Protein AF-A0A2N2ET86-F1 (afdb_monomer)

Radius of gyration: 25.97 Å; Cα contacts (8 Å, |Δi|>4): 183; chains: 1; bounding box: 63×44×64 Å

pLDDT: mean 81.74, std 16.38, range [36.22, 96.56]

Secondary structure (DSSP, 8-state):
--HHHHHHHHHHTT-----------HHHHHHHHHHH--HHHHHTHHHHHHHHHHTT---HHHHHHH--SHHHHHHHHHHHHHHHHHHHHTTPPP--GGGGGTS-SHHHHHHHHHHHHHHHHTPPEEETTTEEE-HHHHHHHHHHHHHHHHHHHHHHHHHHHHHHHHHHHHHH--HHHHHHHHHHHTTPPPPHHHHHHIIIIIHHHHHHHT-HHHHHHHHHHTT-

Mean predicted aligned error: 15.83 Å

Foldseek 3Di:
DDPVVVQVVVVVVVPPDPDPPPPPQLLVVLLVLLVVLDQLSLLLSLVSQQVCLLVVSDDLVSSLVVDDDPLSNQQSLLSLLLSVLLCVLVVHDRSHPCSCVRCVDPVSVVSSVVSNVCLVVQHWDQTSNHHTHGSVSSNVSVVVVVVVVVVVCVVVVVVVVVVVVVVVCVVQDDPLLVVLVVCVVVVHDDDPVSVVCCVPRNVVSVVCVPDVVNVVVVVVVVVD

Sequence (224 aa):
MTNKNLLEKVRDLGFAVLAPEEAPNANKVLAEVILSREIRLLEGFPVMLFNAAAKGLFNYVRVSKMLRKNEDRALLKDLALLSMALYKRLKIKCPWPGKADVSRTKKDLNRLNSFYKGFKDKRDFVTAGTYRLNPERIEEIFNNYLSESDSKAVDSRQKYERLSLEYAQSQIFSPKQKELFAKKLNGEKLSKTEREYFSRVVKKKITALANPELHQMARKVLKY

Solvent-accessible surface area (backbone atoms only — not comparable to full-atom values): 12586 Å² total; per-residue (Å²): 137,64,70,68,64,54,54,52,55,42,39,78,71,72,44,81,70,88,63,83,66,77,71,74,57,43,33,58,53,57,40,49,42,63,71,63,68,42,63,70,52,58,45,44,36,46,51,55,50,46,53,27,22,63,70,70,52,52,47,70,70,62,25,45,69,73,40,85,49,68,63,52,43,43,34,54,50,44,51,53,35,42,32,54,20,49,29,57,72,72,70,44,79,74,52,48,87,67,54,65,79,67,57,71,44,74,67,40,48,53,49,25,53,48,42,39,47,25,56,74,70,63,38,69,41,71,41,67,85,71,47,76,40,55,40,63,59,31,49,49,55,44,50,54,50,50,60,51,46,54,56,49,46,53,53,50,47,51,50,47,51,49,53,50,47,52,50,56,46,56,77,78,32,56,76,72,49,46,52,54,50,50,37,55,74,73,69,50,88,69,52,77,67,52,45,51,49,37,61,73,56,48,44,58,54,52,54,52,70,69,33,68,66,58,51,52,52,55,56,56,60,72,73,106

Structure (mmCIF, N/CA/C/O backbone):
data_AF-A0A2N2ET86-F1
#
_entry.id   AF-A0A2N2ET86-F1
#
loop_
_atom_site.group_PDB
_atom_site.id
_atom_site.type_symbol
_atom_site.label_atom_id
_atom_site.label_alt_id
_atom_site.label_comp_id
_atom_site.label_asym_id
_atom_site.label_entity_id
_atom_site.label_seq_id
_atom_site.pdbx_PDB_ins_code
_atom_site.Cartn_x
_atom_site.Cartn_y
_atom_site.Cartn_z
_atom_site.occupancy
_atom_site.B_iso_or_equiv
_atom_site.auth_seq_id
_atom_site.auth_comp_id
_atom_site.auth_asym_id
_atom_site.auth_atom_id
_atom_site.pdbx_PDB_model_num
ATOM 1 N N . MET A 1 1 ? -31.313 -16.042 -16.798 1.00 42.56 1 MET A N 1
ATOM 2 C CA . MET A 1 1 ? -30.985 -14.772 -16.111 1.00 42.56 1 MET A CA 1
ATOM 3 C C . MET A 1 1 ? -29.841 -15.048 -15.152 1.00 42.56 1 MET A C 1
ATOM 5 O O . MET A 1 1 ? -29.966 -15.935 -14.322 1.00 42.56 1 MET A O 1
ATOM 9 N N . THR A 1 2 ? -28.689 -14.413 -15.341 1.00 43.66 2 THR A N 1
ATOM 10 C CA . THR A 1 2 ? -27.463 -14.717 -14.589 1.00 43.66 2 THR A CA 1
ATOM 11 C C . THR A 1 2 ? -27.458 -14.018 -13.229 1.00 43.66 2 THR A C 1
ATOM 13 O O . THR A 1 2 ? -27.757 -12.829 -13.141 1.00 43.66 2 THR A O 1
ATOM 16 N N . ASN A 1 3 ? -27.055 -14.743 -12.178 1.00 58.94 3 ASN A N 1
ATOM 17 C CA . ASN A 1 3 ? -26.933 -14.242 -10.798 1.00 58.94 3 ASN A CA 1
ATOM 18 C C . ASN A 1 3 ? -26.156 -12.914 -10.677 1.00 58.94 3 ASN A C 1
ATOM 20 O O . ASN A 1 3 ? -26.444 -12.126 -9.783 1.00 58.94 3 ASN A O 1
ATOM 24 N N . LYS A 1 4 ? -25.221 -12.628 -11.598 1.00 59.38 4 LYS A N 1
ATOM 25 C CA . LYS A 1 4 ? -24.457 -11.367 -11.638 1.00 59.38 4 LYS A CA 1
ATOM 26 C C . LYS A 1 4 ? -25.355 -10.122 -11.740 1.00 59.38 4 LYS A C 1
ATOM 28 O O . LYS A 1 4 ? -25.128 -9.161 -11.020 1.00 59.38 4 LYS A O 1
ATOM 33 N N . ASN A 1 5 ? -26.413 -10.172 -12.553 1.00 69.50 5 ASN A N 1
ATOM 34 C CA . ASN A 1 5 ? -27.290 -9.018 -12.796 1.00 69.50 5 ASN A CA 1
ATOM 35 C C . ASN A 1 5 ? -28.195 -8.715 -11.584 1.00 69.50 5 ASN A C 1
ATOM 37 O O . ASN A 1 5 ? -28.508 -7.563 -11.301 1.00 69.50 5 ASN A O 1
ATOM 41 N N . LEU A 1 6 ? -28.588 -9.750 -10.832 1.00 75.62 6 LEU A N 1
ATOM 42 C CA . LEU A 1 6 ? -29.330 -9.564 -9.587 1.00 75.62 6 LEU A CA 1
ATOM 43 C C . LEU A 1 6 ? -28.428 -8.947 -8.515 1.00 75.62 6 LEU A C 1
ATOM 45 O O . LEU A 1 6 ? -28.821 -7.959 -7.912 1.00 75.62 6 LEU A O 1
ATOM 49 N N . LEU A 1 7 ? -27.216 -9.483 -8.330 1.00 70.56 7 LEU A N 1
ATOM 50 C CA . LEU A 1 7 ? -26.254 -9.010 -7.327 1.00 70.56 7 LEU A CA 1
ATOM 51 C C . LEU A 1 7 ? -25.874 -7.533 -7.508 1.00 70.56 7 LEU A C 1
ATOM 53 O O . LEU A 1 7 ? -25.802 -6.810 -6.518 1.00 70.56 7 LEU A O 1
ATOM 57 N N . GLU A 1 8 ? -25.688 -7.074 -8.748 1.00 68.12 8 GLU A N 1
ATOM 58 C CA . GLU A 1 8 ? -25.451 -5.655 -9.053 1.00 68.12 8 GLU A CA 1
ATOM 59 C C . GLU A 1 8 ? -26.641 -4.781 -8.633 1.00 68.12 8 GLU A C 1
ATOM 61 O O . GLU A 1 8 ? -26.464 -3.814 -7.896 1.00 68.12 8 GLU A O 1
ATOM 66 N N . LYS A 1 9 ? -27.868 -5.186 -8.987 1.00 77.44 9 LYS A N 1
ATOM 67 C CA . LYS A 1 9 ? -29.092 -4.450 -8.632 1.00 77.44 9 LYS A CA 1
ATOM 68 C C . LYS A 1 9 ? -29.340 -4.377 -7.127 1.00 77.44 9 LYS A C 1
ATOM 70 O O . LYS A 1 9 ? -29.801 -3.348 -6.646 1.00 77.44 9 LYS A O 1
ATOM 75 N N . VAL A 1 10 ? -29.054 -5.441 -6.367 1.00 77.81 10 VAL A N 1
ATOM 76 C CA . VAL A 1 10 ? -29.232 -5.390 -4.902 1.00 77.81 10 VAL A CA 1
ATOM 77 C C . VAL A 1 10 ? -28.143 -4.544 -4.231 1.00 77.81 10 VAL A C 1
ATOM 79 O O . VAL A 1 10 ? -28.427 -3.886 -3.230 1.00 77.81 10 VAL A O 1
ATOM 82 N N . ARG A 1 11 ? -26.927 -4.498 -4.800 1.00 70.31 11 ARG A N 1
ATOM 83 C CA . ARG A 1 11 ? -25.841 -3.626 -4.326 1.00 70.31 11 ARG A CA 1
ATOM 84 C C . ARG A 1 11 ? -26.190 -2.148 -4.494 1.00 70.31 11 ARG A C 1
ATOM 86 O O . ARG A 1 11 ? -25.983 -1.377 -3.560 1.00 70.31 11 ARG A O 1
ATOM 93 N N . ASP A 1 12 ? -26.769 -1.775 -5.634 1.00 75.25 12 ASP A N 1
ATOM 94 C CA . ASP A 1 12 ? -27.201 -0.398 -5.915 1.00 75.25 12 ASP A CA 1
ATOM 95 C C . ASP A 1 12 ? -28.347 0.062 -4.992 1.00 75.25 12 ASP A C 1
ATOM 97 O O . ASP A 1 12 ? -28.516 1.254 -4.747 1.00 75.25 12 ASP A O 1
ATOM 101 N N . LEU A 1 13 ? -29.089 -0.887 -4.410 1.00 77.19 13 LEU A N 1
ATOM 102 C CA . LEU A 1 13 ? -30.130 -0.647 -3.404 1.00 77.19 13 LEU A CA 1
ATOM 103 C C . LEU A 1 13 ? -29.617 -0.741 -1.953 1.00 77.19 13 LEU A C 1
ATOM 105 O O . LEU A 1 13 ? -30.410 -0.806 -1.015 1.00 77.19 13 LEU A O 1
ATOM 109 N N . GLY A 1 14 ? -28.296 -0.743 -1.744 1.00 53.44 14 GLY A N 1
ATOM 110 C CA . GLY A 1 14 ? -27.677 -0.689 -0.415 1.00 53.44 14 GLY A CA 1
ATOM 111 C C . GLY A 1 14 ? -27.545 -2.036 0.299 1.00 53.44 14 GLY A C 1
ATOM 112 O O . GLY A 1 14 ? -27.099 -2.078 1.447 1.00 53.44 14 GLY A O 1
ATOM 113 N N . PHE A 1 15 ? -27.876 -3.151 -0.359 1.00 59.59 15 PHE A N 1
ATOM 114 C CA . PHE A 1 15 ? -27.640 -4.486 0.183 1.00 59.59 15 PHE A CA 1
ATOM 115 C C . PHE A 1 15 ? -26.237 -4.961 -0.211 1.00 59.59 15 PHE A C 1
ATOM 117 O O . PHE A 1 15 ? -26.006 -5.472 -1.310 1.00 59.59 15 PHE A O 1
ATOM 124 N N . ALA A 1 16 ? -25.274 -4.777 0.695 1.00 53.97 16 ALA A N 1
ATOM 125 C CA . ALA A 1 16 ? -23.904 -5.248 0.517 1.00 53.97 16 ALA A CA 1
ATOM 126 C C . ALA A 1 16 ? -23.843 -6.779 0.653 1.00 53.97 16 ALA A C 1
ATOM 128 O O . ALA A 1 16 ? -23.523 -7.321 1.711 1.00 53.97 16 ALA A O 1
ATOM 129 N N . VAL A 1 17 ? -24.164 -7.492 -0.428 1.00 51.62 17 VAL A N 1
ATOM 130 C CA . VAL A 1 17 ? -23.875 -8.925 -0.521 1.00 51.62 17 VAL A CA 1
ATOM 131 C C . VAL A 1 17 ? -22.358 -9.084 -0.517 1.00 51.62 17 VAL A C 1
ATOM 133 O O . VAL A 1 17 ? -21.677 -8.493 -1.355 1.00 51.62 17 VAL A O 1
ATOM 136 N N . LEU A 1 18 ? -21.831 -9.901 0.398 1.00 44.06 18 LEU A N 1
ATOM 137 C CA . LEU A 1 18 ? -20.454 -10.403 0.371 1.00 44.06 18 LEU A CA 1
ATOM 138 C C . LEU A 1 18 ? -20.284 -11.344 -0.835 1.00 44.06 18 LEU A C 1
ATOM 140 O O . LEU A 1 18 ? -20.095 -12.549 -0.685 1.00 44.06 18 LEU A O 1
ATOM 144 N N . ALA A 1 19 ? -20.420 -10.820 -2.050 1.00 40.72 19 ALA A N 1
ATOM 145 C CA . ALA A 1 19 ? -19.945 -11.518 -3.225 1.00 40.72 19 ALA A CA 1
ATOM 146 C C . ALA A 1 19 ? -18.413 -11.546 -3.125 1.00 40.72 19 ALA A C 1
ATOM 148 O O . ALA A 1 19 ? -17.816 -10.523 -2.774 1.00 40.72 19 ALA A O 1
ATOM 149 N N . PRO A 1 20 ? -17.747 -12.673 -3.421 1.00 37.34 20 PRO A N 1
ATOM 150 C CA . PRO A 1 20 ? -16.334 -12.616 -3.731 1.00 37.34 20 PRO A CA 1
ATOM 151 C C . PRO A 1 20 ? -16.228 -11.760 -4.993 1.00 37.34 20 PRO A C 1
ATOM 153 O O . PRO A 1 20 ? -16.472 -12.242 -6.098 1.00 37.34 20 PRO A O 1
ATOM 156 N N . GLU A 1 21 ? -15.942 -10.465 -4.838 1.00 41.16 21 GLU A N 1
ATOM 157 C CA . GLU A 1 21 ? -15.389 -9.686 -5.936 1.00 41.16 21 GLU A CA 1
ATOM 158 C C . GLU A 1 21 ? -14.229 -10.530 -6.461 1.00 41.16 21 GLU A C 1
ATOM 160 O O . GLU A 1 21 ? -13.341 -10.897 -5.685 1.00 41.16 21 GLU A O 1
ATOM 165 N N . GLU A 1 22 ? -14.278 -10.938 -7.734 1.00 41.28 22 GLU A N 1
ATOM 166 C CA . GLU A 1 22 ? -13.118 -11.521 -8.401 1.00 41.28 22 GLU A CA 1
ATOM 167 C C . GLU A 1 22 ? -11.991 -10.517 -8.181 1.00 41.28 22 GLU A C 1
ATOM 169 O O . GLU A 1 22 ? -11.992 -9.449 -8.796 1.00 41.28 22 GLU A O 1
ATOM 174 N N . ALA A 1 23 ? -11.117 -10.798 -7.208 1.00 50.69 23 ALA A N 1
ATOM 175 C CA . ALA A 1 23 ? -10.155 -9.821 -6.739 1.00 50.69 23 ALA A CA 1
ATOM 176 C C . ALA A 1 23 ? -9.403 -9.324 -7.975 1.00 50.69 23 ALA A C 1
ATOM 178 O O . ALA A 1 23 ? -8.849 -10.164 -8.699 1.00 50.69 23 ALA A O 1
ATOM 179 N N . PRO A 1 24 ? -9.425 -8.010 -8.276 1.00 58.03 24 PRO A N 1
ATOM 180 C CA . PRO A 1 24 ? -8.815 -7.503 -9.490 1.00 58.03 24 PRO A CA 1
ATOM 181 C C . PRO A 1 24 ? -7.392 -8.041 -9.544 1.00 58.03 24 PRO A C 1
ATOM 183 O O . PRO A 1 24 ? -6.644 -7.927 -8.568 1.00 58.03 24 PRO A O 1
ATOM 186 N N . ASN A 1 25 ? -7.043 -8.711 -10.647 1.00 83.75 25 ASN A N 1
ATOM 187 C CA . ASN A 1 25 ? -5.720 -9.298 -10.800 1.00 83.75 25 ASN A CA 1
ATOM 188 C C . ASN A 1 25 ? -4.706 -8.152 -10.782 1.00 83.75 25 ASN A C 1
ATOM 190 O O . ASN A 1 25 ? -4.459 -7.519 -11.807 1.00 83.75 25 ASN A O 1
ATOM 194 N N . ALA A 1 26 ? -4.142 -7.877 -9.604 1.00 88.50 26 ALA A N 1
ATOM 195 C CA . ALA A 1 26 ? -3.335 -6.692 -9.354 1.00 88.50 26 ALA A CA 1
ATOM 196 C C . ALA A 1 26 ? -2.154 -6.592 -10.326 1.00 88.50 26 ALA A C 1
ATOM 198 O O . ALA A 1 26 ? -1.762 -5.501 -10.722 1.00 88.50 26 ALA A O 1
ATOM 199 N N . ASN A 1 27 ? -1.632 -7.735 -10.779 1.00 91.50 27 ASN A N 1
ATOM 200 C CA . ASN A 1 27 ? -0.567 -7.779 -11.774 1.00 91.50 27 ASN A CA 1
ATOM 201 C C . ASN A 1 27 ? -1.030 -7.271 -13.145 1.00 91.50 27 ASN A C 1
ATOM 203 O O . ASN A 1 27 ? -0.297 -6.532 -13.797 1.00 91.50 27 ASN A O 1
ATOM 207 N N . LYS A 1 28 ? -2.247 -7.639 -13.565 1.00 93.44 28 LYS A N 1
ATOM 208 C CA . LYS A 1 28 ? -2.846 -7.168 -14.818 1.00 93.44 28 LYS A CA 1
ATOM 209 C C . LYS A 1 28 ? -3.115 -5.665 -14.757 1.00 93.44 28 LYS A C 1
ATOM 211 O O . LYS A 1 28 ? -2.692 -4.953 -15.655 1.00 93.44 28 LYS A O 1
ATOM 216 N N . VAL A 1 29 ? -3.712 -5.184 -13.664 1.00 93.69 29 VAL A N 1
ATOM 217 C CA . VAL A 1 29 ? -3.997 -3.750 -13.468 1.00 93.69 29 VAL A CA 1
ATOM 218 C C . VAL A 1 29 ? -2.710 -2.922 -13.486 1.00 93.69 29 VAL A C 1
ATOM 220 O O . VAL A 1 29 ? -2.623 -1.925 -14.194 1.00 93.69 29 VAL A O 1
ATOM 223 N N . LEU A 1 30 ? -1.668 -3.351 -12.766 1.00 94.94 30 LEU A N 1
ATOM 224 C CA . LEU A 1 30 ? -0.382 -2.647 -12.766 1.00 94.94 30 LEU A CA 1
ATOM 225 C C . LEU A 1 30 ? 0.292 -2.660 -14.147 1.00 94.94 30 LEU A C 1
ATOM 227 O O . LEU A 1 30 ? 0.946 -1.683 -14.508 1.00 94.94 30 LEU A O 1
ATOM 231 N N . ALA A 1 31 ? 0.126 -3.730 -14.933 1.00 95.88 31 ALA A N 1
ATOM 232 C CA . ALA A 1 31 ? 0.589 -3.762 -16.319 1.00 95.88 31 ALA A CA 1
ATOM 233 C C . ALA A 1 31 ? -0.204 -2.783 -17.203 1.00 95.88 31 ALA A C 1
ATOM 235 O O . ALA A 1 31 ? 0.397 -2.048 -17.980 1.00 95.88 31 ALA A O 1
ATOM 236 N N . GLU A 1 32 ? -1.529 -2.728 -17.060 1.00 95.56 32 GLU A N 1
ATOM 237 C CA . GLU A 1 32 ? -2.400 -1.805 -17.800 1.00 95.56 32 GLU A CA 1
ATOM 238 C C . GLU A 1 32 ? -2.090 -0.338 -17.485 1.00 95.56 32 GLU A C 1
ATOM 240 O O . GLU A 1 32 ? -2.025 0.471 -18.405 1.00 95.56 32 GLU A O 1
ATOM 245 N N . VAL A 1 33 ? -1.786 -0.002 -16.227 1.00 95.69 33 VAL A N 1
ATOM 246 C CA . VAL A 1 33 ? -1.314 1.339 -15.830 1.00 95.69 33 VAL A CA 1
ATOM 247 C C . VAL A 1 33 ? -0.028 1.726 -16.562 1.00 95.69 33 VAL A C 1
ATOM 249 O O . VAL A 1 33 ? 0.128 2.856 -17.013 1.00 95.69 33 VAL A O 1
ATOM 252 N N . ILE A 1 34 ? 0.907 0.789 -16.712 1.00 95.81 34 ILE A N 1
ATOM 253 C CA . ILE A 1 34 ? 2.146 1.043 -17.454 1.00 95.81 34 ILE A CA 1
ATOM 254 C C . ILE A 1 34 ? 1.857 1.217 -18.941 1.00 95.81 34 ILE A C 1
ATOM 256 O O . ILE A 1 34 ? 2.487 2.055 -19.583 1.00 95.81 34 ILE A O 1
ATOM 260 N N . LEU A 1 35 ? 0.928 0.440 -19.496 1.00 94.94 35 LEU A N 1
ATOM 261 C CA . LEU A 1 35 ? 0.562 0.496 -20.909 1.00 94.94 35 LEU A CA 1
ATOM 262 C C . LEU A 1 35 ? -0.264 1.740 -21.260 1.00 94.94 35 LEU A C 1
ATOM 264 O O . LEU A 1 35 ? -0.148 2.221 -22.383 1.00 94.94 35 LEU A O 1
ATOM 268 N N . SER A 1 36 ? -1.044 2.286 -20.321 1.00 94.00 36 SER A N 1
ATOM 269 C CA . SER A 1 36 ? -1.888 3.464 -20.558 1.00 94.00 36 SER A CA 1
ATOM 270 C C . SER A 1 36 ? -1.086 4.744 -20.790 1.00 94.00 36 SER A C 1
ATOM 272 O O . SER A 1 36 ? -1.589 5.669 -21.419 1.00 94.00 36 SER A O 1
ATOM 274 N N . ARG A 1 37 ? 0.158 4.803 -20.286 1.00 92.62 37 ARG A N 1
ATOM 275 C CA . ARG A 1 37 ? 1.034 5.993 -20.309 1.00 92.62 37 ARG A CA 1
ATOM 276 C C . ARG A 1 37 ? 0.437 7.228 -19.635 1.00 92.62 37 ARG A C 1
ATOM 278 O O . ARG A 1 37 ? 0.971 8.326 -19.787 1.00 92.62 37 ARG A O 1
ATOM 285 N N . GLU A 1 38 ? -0.650 7.069 -18.888 1.00 93.81 38 GLU A N 1
ATOM 286 C CA . GLU A 1 38 ? -1.327 8.201 -18.280 1.00 93.81 38 GLU A CA 1
ATOM 287 C C . GLU A 1 38 ? -0.520 8.706 -17.080 1.00 93.81 38 GLU A C 1
ATOM 289 O O . GLU A 1 38 ? -0.365 8.002 -16.083 1.00 93.81 38 GLU A O 1
ATOM 294 N N . ILE A 1 39 ? -0.024 9.943 -17.160 1.00 93.75 39 ILE A N 1
ATOM 295 C CA . ILE A 1 39 ? 0.888 10.524 -16.160 1.00 93.75 39 ILE A CA 1
ATOM 296 C C . ILE A 1 39 ? 0.320 10.412 -14.741 1.00 93.75 39 ILE A C 1
ATOM 298 O O . ILE A 1 39 ? 1.047 10.018 -13.833 1.00 93.75 39 ILE A O 1
ATOM 302 N N . ARG A 1 40 ? -0.981 10.674 -14.552 1.00 92.19 40 ARG A N 1
ATOM 303 C CA . ARG A 1 40 ? -1.621 10.606 -13.228 1.00 92.19 40 ARG A CA 1
ATOM 304 C C . ARG A 1 40 ? -1.598 9.191 -12.649 1.00 92.19 40 ARG A C 1
ATOM 306 O O . ARG A 1 40 ? -1.341 9.022 -11.460 1.00 92.19 40 ARG A O 1
ATOM 313 N N . LEU A 1 41 ? -1.811 8.167 -13.479 1.00 94.12 41 LEU A N 1
ATOM 314 C CA . LEU A 1 41 ? -1.725 6.770 -13.048 1.00 94.12 41 LEU A CA 1
ATOM 315 C C . LEU A 1 41 ? -0.278 6.344 -12.778 1.00 94.12 41 LEU A C 1
ATOM 317 O O . LEU A 1 41 ? -0.037 5.583 -11.842 1.00 94.12 41 LEU A O 1
ATOM 321 N N . LEU A 1 42 ? 0.690 6.853 -13.549 1.00 95.94 42 LEU A N 1
ATOM 322 C CA . LEU A 1 42 ? 2.115 6.614 -13.294 1.00 95.94 42 LEU A CA 1
ATOM 323 C C . LEU A 1 42 ? 2.565 7.260 -11.972 1.00 95.94 42 LEU A C 1
ATOM 325 O O . LEU A 1 42 ? 3.305 6.643 -11.210 1.00 95.94 42 LEU A O 1
ATOM 329 N N . GLU A 1 43 ? 2.086 8.464 -11.659 1.00 95.69 43 GLU A N 1
ATOM 330 C CA . GLU A 1 43 ? 2.350 9.143 -10.382 1.00 95.69 43 GLU A CA 1
ATOM 331 C C . GLU A 1 43 ? 1.624 8.480 -9.204 1.00 95.69 43 GLU A C 1
ATOM 333 O O . GLU A 1 43 ? 2.166 8.424 -8.103 1.00 95.69 43 GLU A O 1
ATOM 338 N N . GLY A 1 44 ? 0.439 7.907 -9.438 1.00 94.50 44 GLY A N 1
ATOM 339 C CA . GLY A 1 44 ? -0.293 7.090 -8.465 1.00 94.50 44 GLY A CA 1
ATOM 340 C C . GLY A 1 44 ? 0.241 5.660 -8.304 1.00 94.50 44 GLY A C 1
ATOM 341 O O . GLY A 1 44 ? -0.177 4.936 -7.394 1.00 94.50 44 GLY A O 1
ATOM 342 N N . PHE A 1 45 ? 1.185 5.232 -9.148 1.00 96.56 45 PHE A N 1
ATOM 343 C CA . PHE A 1 45 ? 1.743 3.878 -9.132 1.00 96.56 45 PHE A CA 1
ATOM 344 C C . PHE A 1 45 ? 2.286 3.439 -7.762 1.00 96.56 45 PHE A C 1
ATOM 346 O O . PHE A 1 45 ? 2.002 2.303 -7.368 1.00 96.56 45 PHE A O 1
ATOM 353 N N . PRO A 1 46 ? 2.990 4.285 -6.980 1.00 95.44 46 PRO A N 1
ATOM 354 C CA . PRO A 1 46 ? 3.475 3.892 -5.660 1.00 95.44 46 PRO A CA 1
ATOM 355 C C . PRO A 1 46 ? 2.363 3.478 -4.690 1.00 95.44 46 PRO A C 1
ATOM 357 O O . PRO A 1 46 ? 2.580 2.569 -3.889 1.00 95.44 46 PRO A O 1
ATOM 360 N N . VAL A 1 47 ? 1.172 4.079 -4.766 1.00 92.62 47 VAL A N 1
ATOM 361 C CA . VAL A 1 47 ? 0.017 3.688 -3.936 1.00 92.62 47 VAL A CA 1
ATOM 362 C C . VAL A 1 47 ? -0.520 2.326 -4.368 1.00 92.62 47 VAL A C 1
ATOM 364 O O . VAL A 1 47 ? -0.733 1.437 -3.539 1.00 92.62 47 VAL A O 1
ATOM 367 N N . MET A 1 48 ? -0.702 2.129 -5.675 1.00 94.00 48 MET A N 1
ATOM 368 C CA . MET A 1 48 ? -1.201 0.866 -6.226 1.00 94.00 48 MET A CA 1
ATOM 369 C C . MET A 1 48 ? -0.247 -0.295 -5.925 1.00 94.00 48 MET A C 1
ATOM 371 O O . MET A 1 48 ? -0.685 -1.360 -5.484 1.00 94.00 48 MET A O 1
ATOM 375 N N . LEU A 1 49 ? 1.061 -0.071 -6.088 1.00 93.31 49 LEU A N 1
ATOM 376 C CA . LEU A 1 49 ? 2.094 -1.045 -5.751 1.00 93.31 49 LEU A CA 1
ATOM 377 C C . LEU A 1 49 ? 2.088 -1.375 -4.256 1.00 93.31 49 LEU A C 1
ATOM 379 O O . LEU A 1 49 ? 2.139 -2.553 -3.902 1.00 93.31 49 LEU A O 1
ATOM 383 N N . PHE A 1 50 ? 2.003 -0.360 -3.389 1.00 89.00 50 PHE A N 1
ATOM 384 C CA . PHE A 1 50 ? 1.977 -0.548 -1.938 1.00 89.00 50 PHE A CA 1
ATOM 385 C C . PHE A 1 50 ? 0.828 -1.477 -1.536 1.00 89.00 50 PHE A C 1
ATOM 387 O O 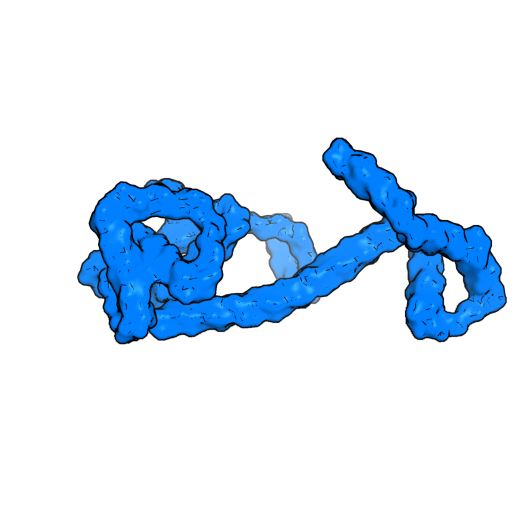. PHE A 1 50 ? 1.046 -2.474 -0.849 1.00 89.00 50 PHE A O 1
ATOM 394 N N . ASN A 1 51 ? -0.373 -1.205 -2.046 1.00 87.75 51 ASN A N 1
ATOM 395 C CA . ASN A 1 51 ? -1.572 -1.984 -1.759 1.00 87.75 51 ASN A CA 1
ATOM 396 C C . ASN A 1 51 ? -1.519 -3.409 -2.300 1.00 87.75 51 ASN A C 1
ATOM 398 O O . ASN A 1 51 ? -1.826 -4.362 -1.580 1.00 87.75 51 ASN A O 1
ATOM 402 N N . ALA A 1 52 ? -1.119 -3.571 -3.559 1.00 88.38 52 ALA A N 1
ATOM 403 C CA . ALA A 1 52 ? -1.009 -4.884 -4.177 1.00 88.38 52 ALA A CA 1
ATOM 404 C C . ALA A 1 52 ? 0.034 -5.754 -3.458 1.00 88.38 52 ALA A C 1
ATOM 406 O O . ALA A 1 52 ? -0.198 -6.942 -3.230 1.00 88.38 52 ALA A O 1
ATOM 407 N N . ALA A 1 53 ? 1.165 -5.166 -3.064 1.00 86.56 53 ALA A N 1
ATOM 408 C CA . ALA A 1 53 ? 2.211 -5.860 -2.325 1.00 86.56 53 ALA A CA 1
ATOM 409 C C . ALA A 1 53 ? 1.795 -6.191 -0.885 1.00 86.56 53 ALA A C 1
ATOM 411 O O . ALA A 1 53 ? 1.990 -7.326 -0.458 1.00 86.56 53 ALA A O 1
ATOM 412 N N . ALA A 1 54 ? 1.169 -5.255 -0.162 1.00 81.06 54 ALA A N 1
ATOM 413 C CA . ALA A 1 54 ? 0.706 -5.474 1.211 1.00 81.06 54 ALA A CA 1
ATOM 414 C C . ALA A 1 54 ? -0.336 -6.599 1.309 1.00 81.06 54 ALA A C 1
ATOM 416 O O . ALA A 1 54 ? -0.357 -7.337 2.290 1.00 81.06 54 ALA A O 1
ATOM 417 N N . LYS A 1 55 ? -1.160 -6.771 0.268 1.00 81.94 55 LYS A N 1
ATOM 418 C CA . LYS A 1 55 ? -2.143 -7.860 0.154 1.00 81.94 55 LYS A CA 1
ATOM 419 C C . LYS A 1 55 ? -1.562 -9.170 -0.402 1.00 81.94 55 LYS A C 1
ATOM 421 O O . LYS A 1 55 ? -2.308 -10.121 -0.600 1.00 81.94 55 LYS A O 1
ATOM 426 N N . GLY A 1 56 ? -0.264 -9.228 -0.713 1.00 82.06 56 GLY A N 1
ATOM 427 C CA . GLY A 1 56 ? 0.370 -10.406 -1.319 1.00 82.06 56 GLY A CA 1
ATOM 428 C C . GLY A 1 56 ? -0.069 -10.701 -2.762 1.00 82.06 56 GLY A C 1
ATOM 429 O O . GLY A 1 56 ? 0.175 -11.792 -3.267 1.00 82.06 56 GLY A O 1
ATOM 430 N N . LEU A 1 57 ? -0.706 -9.742 -3.442 1.00 86.44 57 LEU A N 1
ATOM 431 C CA . LEU A 1 57 ? -1.264 -9.902 -4.794 1.00 86.44 57 LEU A CA 1
ATOM 432 C C . LEU A 1 57 ? -0.270 -9.524 -5.906 1.00 86.44 57 LEU A C 1
ATOM 434 O O . LEU A 1 57 ? -0.485 -9.845 -7.079 1.00 86.44 57 LEU A O 1
ATOM 438 N N . PHE A 1 58 ? 0.819 -8.839 -5.554 1.00 88.56 58 PHE A N 1
ATOM 439 C CA . PHE A 1 58 ? 1.826 -8.362 -6.497 1.00 88.56 58 PHE A CA 1
ATOM 440 C C . PHE A 1 58 ? 2.965 -9.363 -6.737 1.00 88.56 58 PHE A C 1
ATOM 442 O O . PHE A 1 58 ? 3.593 -9.863 -5.804 1.00 88.56 58 PHE A O 1
ATOM 449 N N . ASN A 1 59 ? 3.307 -9.571 -8.008 1.00 89.62 59 ASN A N 1
ATOM 450 C CA . ASN A 1 59 ? 4.474 -10.313 -8.460 1.00 89.62 59 ASN A CA 1
ATOM 451 C C . ASN A 1 59 ? 5.132 -9.598 -9.653 1.00 89.62 59 ASN A C 1
ATOM 453 O O . ASN A 1 59 ? 4.626 -9.624 -10.776 1.00 89.62 59 ASN A O 1
ATOM 457 N N . TYR A 1 60 ? 6.312 -9.022 -9.418 1.00 90.69 60 TYR A N 1
ATOM 458 C CA . TYR A 1 60 ? 7.054 -8.251 -10.418 1.00 90.69 60 TYR A CA 1
ATOM 459 C C . TYR A 1 60 ? 7.354 -9.034 -11.703 1.00 90.69 60 TYR A C 1
ATOM 461 O O . TYR A 1 60 ? 7.202 -8.507 -12.804 1.00 90.69 60 TYR A O 1
ATOM 469 N N . VAL A 1 61 ? 7.742 -10.308 -11.583 1.00 89.44 61 VAL A N 1
ATOM 470 C CA . VAL A 1 61 ? 8.054 -11.159 -12.741 1.00 89.44 61 VAL A CA 1
ATOM 471 C C . VAL A 1 61 ? 6.807 -11.382 -13.597 1.00 89.44 61 VAL A C 1
ATOM 473 O O . VAL A 1 61 ? 6.898 -11.351 -14.823 1.00 89.44 61 VAL A O 1
ATOM 476 N N . ARG A 1 62 ? 5.633 -11.566 -12.978 1.00 90.25 62 ARG A N 1
ATOM 477 C CA . ARG A 1 62 ? 4.362 -11.711 -13.706 1.00 90.25 62 ARG A CA 1
ATOM 478 C C . ARG A 1 62 ? 3.985 -10.433 -14.450 1.00 90.25 62 ARG A C 1
ATOM 480 O O . ARG A 1 62 ? 3.660 -10.528 -15.627 1.00 90.25 62 ARG A O 1
ATOM 487 N N . VAL A 1 63 ? 4.095 -9.265 -13.813 1.00 92.19 63 VAL A N 1
ATOM 488 C CA . VAL A 1 63 ? 3.841 -7.974 -14.483 1.00 92.19 63 VAL A CA 1
ATOM 489 C C . VAL A 1 63 ? 4.816 -7.774 -15.643 1.00 92.19 63 VAL A C 1
ATOM 491 O O . VAL A 1 63 ? 4.397 -7.504 -16.761 1.00 92.19 63 VAL A O 1
ATOM 494 N N . SER A 1 64 ? 6.111 -8.012 -15.425 1.00 91.56 64 SER A N 1
ATOM 495 C CA . SER A 1 64 ? 7.142 -7.882 -16.462 1.00 91.56 64 SER A CA 1
ATOM 496 C C . SER A 1 64 ? 6.889 -8.781 -17.684 1.00 91.56 64 SER A C 1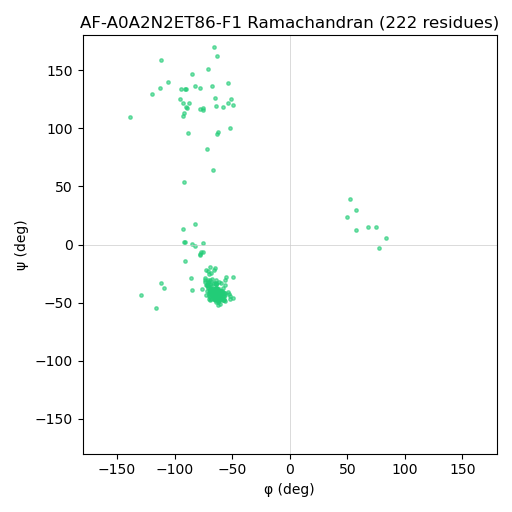
ATOM 498 O O . SER A 1 64 ? 7.102 -8.353 -18.818 1.00 91.56 64 SER A O 1
ATOM 500 N N . LYS A 1 65 ? 6.372 -10.003 -17.479 1.00 92.44 65 LYS A N 1
ATOM 501 C CA . LYS A 1 65 ? 5.983 -10.919 -18.569 1.00 92.44 65 LYS A CA 1
ATOM 502 C C . LYS A 1 65 ? 4.784 -10.422 -19.383 1.00 92.44 65 LYS A C 1
ATOM 504 O O . LYS A 1 65 ? 4.696 -10.741 -20.564 1.00 92.44 65 LYS A O 1
ATOM 509 N N . MET A 1 66 ? 3.875 -9.657 -18.777 1.00 93.69 66 MET A N 1
ATO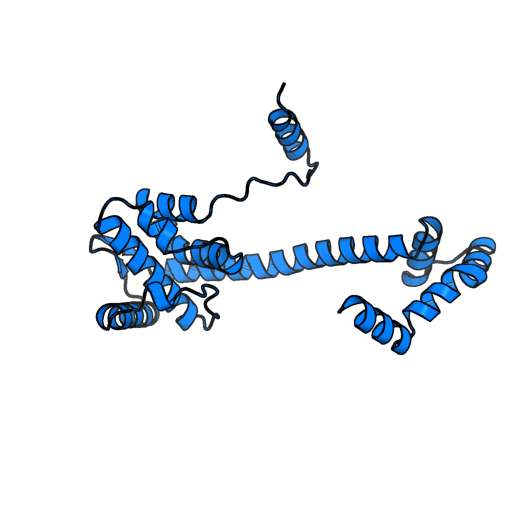M 510 C CA . MET A 1 66 ? 2.731 -9.053 -19.477 1.00 93.69 66 MET A CA 1
ATOM 511 C C . MET A 1 66 ? 3.157 -7.883 -20.376 1.00 93.69 66 MET A C 1
ATOM 513 O O . MET A 1 66 ? 2.468 -7.558 -21.341 1.00 93.69 66 MET A O 1
ATOM 517 N N . LEU A 1 67 ? 4.314 -7.282 -20.096 1.00 93.94 67 LEU A N 1
ATOM 518 C CA . LEU A 1 67 ? 4.876 -6.177 -20.858 1.00 93.94 67 LEU A CA 1
ATOM 519 C C . LEU A 1 67 ? 5.756 -6.714 -21.994 1.00 93.94 67 LEU A C 1
ATOM 521 O O . LEU A 1 67 ? 6.759 -7.399 -21.765 1.00 93.94 67 LEU A O 1
ATOM 525 N N . ARG A 1 68 ? 5.372 -6.424 -23.242 1.00 89.56 68 ARG A N 1
ATOM 526 C CA . ARG A 1 68 ? 6.068 -6.940 -24.433 1.00 89.56 68 ARG A CA 1
ATOM 527 C C . ARG A 1 68 ? 7.267 -6.082 -24.827 1.00 89.56 68 ARG A C 1
ATOM 529 O O . ARG A 1 68 ? 8.291 -6.644 -25.212 1.00 89.56 68 ARG A O 1
ATOM 536 N N . LYS A 1 69 ? 7.166 -4.751 -24.721 1.00 92.69 69 LYS A N 1
ATOM 537 C CA . LYS A 1 69 ? 8.236 -3.837 -25.143 1.00 92.69 69 LYS A CA 1
ATOM 538 C C . LYS A 1 69 ? 9.276 -3.664 -24.038 1.00 92.69 69 LYS A C 1
ATOM 540 O O . LYS A 1 69 ? 8.955 -3.641 -22.851 1.00 92.69 69 LYS A O 1
ATOM 545 N N . ASN A 1 70 ? 10.535 -3.489 -24.432 1.00 90.31 70 ASN A N 1
ATOM 546 C CA . ASN A 1 70 ? 11.619 -3.236 -23.479 1.00 90.31 70 ASN A CA 1
ATOM 547 C C . ASN A 1 70 ? 11.436 -1.901 -22.740 1.00 90.31 70 ASN A C 1
ATOM 549 O O . ASN A 1 70 ? 11.742 -1.825 -21.553 1.00 90.31 70 ASN A O 1
ATOM 553 N N . GLU A 1 71 ? 10.871 -0.892 -23.403 1.00 92.25 71 GLU A N 1
ATOM 554 C CA . GLU A 1 71 ? 10.516 0.398 -22.796 1.00 92.25 71 GLU A CA 1
ATOM 555 C C . GLU A 1 71 ? 9.497 0.243 -21.662 1.00 92.25 71 GLU A C 1
ATOM 557 O O . GLU A 1 71 ? 9.669 0.830 -20.599 1.00 92.25 71 GLU A O 1
ATOM 562 N N . ASP A 1 72 ? 8.481 -0.609 -21.842 1.00 94.44 72 ASP A N 1
ATOM 563 C CA . ASP A 1 72 ? 7.474 -0.890 -20.811 1.00 94.44 72 ASP A CA 1
ATOM 564 C C . ASP A 1 72 ? 8.112 -1.508 -19.567 1.00 94.44 72 ASP A C 1
ATOM 566 O O . ASP A 1 72 ? 7.820 -1.123 -18.436 1.00 94.44 72 ASP A O 1
ATOM 570 N N . ARG A 1 73 ? 9.017 -2.470 -19.775 1.00 94.00 73 ARG A N 1
ATOM 571 C CA . ARG A 1 73 ? 9.744 -3.129 -18.683 1.00 94.00 73 ARG A CA 1
ATOM 572 C C . ARG A 1 73 ? 10.713 -2.173 -17.996 1.00 94.00 73 ARG A C 1
ATOM 574 O O . ARG A 1 73 ? 10.890 -2.262 -16.783 1.00 94.00 73 ARG A O 1
ATOM 581 N N . ALA A 1 74 ? 11.332 -1.264 -18.748 1.00 93.38 74 ALA A N 1
ATOM 582 C CA . ALA A 1 74 ? 12.169 -0.211 -18.189 1.00 93.38 74 ALA A CA 1
ATOM 583 C C . ALA A 1 74 ? 11.337 0.762 -17.342 1.00 93.38 74 ALA A C 1
ATOM 585 O O . ALA A 1 74 ? 11.751 1.093 -16.232 1.00 93.38 74 ALA A O 1
ATOM 586 N N . LEU A 1 75 ? 10.144 1.142 -17.811 1.00 95.31 75 LEU A N 1
ATOM 587 C CA . LEU A 1 75 ? 9.211 1.982 -17.065 1.00 95.31 75 LEU A CA 1
ATOM 588 C C . LEU A 1 75 ? 8.734 1.291 -15.783 1.00 95.31 75 LEU A C 1
ATOM 590 O O . LEU A 1 75 ? 8.826 1.885 -14.714 1.00 95.31 75 LEU A O 1
ATOM 594 N N . LEU A 1 76 ? 8.332 0.016 -15.854 1.00 95.62 76 LEU A N 1
ATOM 595 C CA . LEU A 1 76 ? 8.004 -0.800 -14.677 1.00 95.62 76 LEU A CA 1
ATOM 596 C C . LEU A 1 76 ? 9.137 -0.773 -13.643 1.00 95.62 76 LEU A C 1
ATOM 598 O O . LEU A 1 76 ? 8.897 -0.598 -12.448 1.00 95.62 76 LEU A O 1
ATOM 602 N N . LYS A 1 77 ? 10.377 -0.961 -14.107 1.00 94.25 77 LYS A N 1
ATOM 603 C CA . LYS A 1 77 ? 11.557 -0.986 -13.245 1.00 94.25 77 LYS A CA 1
ATOM 604 C C . LYS A 1 77 ? 11.794 0.368 -12.579 1.00 94.25 77 LYS A C 1
ATOM 606 O O . LYS A 1 77 ? 11.998 0.414 -11.368 1.00 94.25 77 LYS A O 1
ATOM 611 N N . ASP A 1 78 ? 11.740 1.452 -13.349 1.00 95.12 78 ASP A N 1
ATOM 612 C CA . ASP A 1 78 ? 11.898 2.813 -12.834 1.00 95.12 78 ASP A CA 1
ATOM 613 C C . ASP A 1 78 ? 10.805 3.150 -11.809 1.00 95.12 78 ASP A C 1
ATOM 615 O O . ASP A 1 78 ? 11.129 3.632 -10.727 1.00 95.12 78 ASP A O 1
ATOM 619 N N . LEU A 1 79 ? 9.537 2.827 -12.086 1.00 96.25 79 LEU A N 1
ATOM 620 C CA . LEU A 1 79 ? 8.421 3.063 -11.162 1.00 96.25 79 LEU A CA 1
ATOM 621 C C . LEU A 1 79 ? 8.540 2.239 -9.876 1.00 96.25 79 LEU A C 1
ATOM 623 O O . LEU A 1 79 ? 8.255 2.742 -8.788 1.00 96.25 79 LEU A O 1
ATOM 627 N N . ALA A 1 80 ? 9.004 0.992 -9.969 1.00 95.12 80 ALA A N 1
ATOM 628 C CA . ALA A 1 80 ? 9.269 0.159 -8.801 1.00 95.12 80 ALA A CA 1
ATOM 629 C C . ALA A 1 80 ? 10.397 0.747 -7.929 1.00 95.12 80 ALA A C 1
ATOM 631 O O . ALA A 1 80 ? 10.242 0.857 -6.712 1.00 95.12 80 ALA A O 1
ATOM 632 N N . LEU A 1 81 ? 11.506 1.183 -8.539 1.00 94.81 81 LEU A N 1
ATOM 633 C CA . LEU A 1 81 ? 12.616 1.834 -7.829 1.00 94.81 81 LEU A CA 1
ATOM 634 C C . LEU A 1 81 ? 12.204 3.182 -7.219 1.00 94.81 81 LEU A C 1
ATOM 636 O O . LEU A 1 81 ? 12.588 3.482 -6.088 1.00 94.81 81 LEU A O 1
ATOM 640 N N . LEU A 1 82 ? 11.407 3.973 -7.940 1.00 95.69 82 LEU A N 1
ATOM 641 C CA . LEU A 1 82 ? 10.846 5.238 -7.468 1.00 95.69 82 LEU A CA 1
ATOM 642 C C . LEU A 1 82 ? 9.935 5.011 -6.259 1.00 95.69 82 LEU A C 1
ATOM 644 O O . LEU A 1 82 ? 10.084 5.690 -5.246 1.00 95.69 82 LEU A O 1
ATOM 648 N N . SER A 1 83 ? 9.064 4.003 -6.318 1.00 95.25 83 SER A N 1
ATOM 649 C CA . SER A 1 83 ? 8.191 3.627 -5.200 1.00 95.25 83 SER A CA 1
ATOM 650 C C . SER A 1 83 ? 9.001 3.213 -3.968 1.00 95.25 83 SER A C 1
ATOM 652 O O . SER A 1 83 ? 8.730 3.662 -2.859 1.00 95.25 83 SER A O 1
ATOM 654 N N . MET A 1 84 ? 10.065 2.421 -4.150 1.00 92.62 84 MET A N 1
ATOM 655 C CA . MET A 1 84 ? 10.977 2.060 -3.058 1.00 92.62 84 MET A CA 1
ATOM 656 C C . MET A 1 84 ? 11.677 3.282 -2.451 1.00 92.62 84 MET A C 1
ATOM 658 O O . MET A 1 84 ? 11.851 3.347 -1.231 1.00 92.62 84 MET A O 1
ATOM 662 N N . ALA A 1 85 ? 12.087 4.243 -3.282 1.00 93.38 85 ALA A N 1
ATOM 663 C CA . ALA A 1 85 ? 12.698 5.485 -2.823 1.00 93.38 85 ALA A CA 1
ATOM 664 C C . ALA A 1 85 ? 11.708 6.338 -2.015 1.00 93.38 85 ALA A C 1
ATOM 666 O O . ALA A 1 85 ? 12.082 6.845 -0.954 1.00 93.38 85 ALA A O 1
ATOM 667 N N . LEU A 1 86 ? 10.451 6.424 -2.464 1.00 93.19 86 LEU A N 1
ATOM 668 C CA . LEU A 1 86 ? 9.367 7.096 -1.751 1.00 93.19 86 LEU A CA 1
ATOM 669 C C . LEU A 1 86 ? 9.125 6.456 -0.380 1.00 93.19 86 LEU A C 1
ATOM 671 O O . LEU A 1 86 ? 9.169 7.148 0.633 1.00 93.19 86 LEU A O 1
ATOM 675 N N . TYR A 1 87 ? 8.963 5.129 -0.313 1.00 87.62 87 TYR A N 1
ATOM 676 C CA . TYR A 1 87 ? 8.740 4.436 0.963 1.00 87.62 87 TYR A CA 1
ATOM 677 C C . TYR A 1 87 ? 9.905 4.655 1.931 1.00 87.62 87 TYR A C 1
ATOM 679 O O . TYR A 1 87 ? 9.692 4.905 3.115 1.00 87.62 87 TYR A O 1
ATOM 687 N N . LYS A 1 88 ? 11.146 4.627 1.426 1.00 86.50 88 LYS A N 1
ATOM 688 C CA . LYS A 1 88 ? 12.339 4.921 2.229 1.00 86.50 88 LYS A CA 1
ATOM 689 C C . LYS A 1 88 ? 12.313 6.348 2.779 1.00 86.50 88 LYS A C 1
ATOM 691 O O . LYS A 1 88 ? 12.639 6.542 3.946 1.00 86.50 88 LYS A O 1
ATOM 696 N N . ARG A 1 89 ? 11.933 7.335 1.963 1.00 85.38 89 ARG A N 1
ATOM 697 C CA . ARG A 1 89 ? 11.819 8.741 2.375 1.00 85.38 89 ARG A CA 1
ATOM 698 C C . ARG A 1 89 ? 10.750 8.939 3.443 1.00 85.38 89 ARG A C 1
ATOM 700 O O . ARG A 1 89 ? 11.022 9.588 4.446 1.00 85.38 89 ARG A O 1
ATOM 707 N N . LEU A 1 90 ? 9.579 8.341 3.247 1.00 82.38 90 LEU A N 1
ATOM 708 C CA . LEU A 1 90 ? 8.462 8.409 4.189 1.00 82.38 90 LEU A CA 1
ATOM 709 C C . LEU A 1 90 ? 8.665 7.511 5.423 1.00 82.38 90 LEU A C 1
ATOM 711 O O . LEU A 1 90 ? 7.803 7.459 6.292 1.00 82.38 90 LEU A O 1
ATOM 715 N N . LYS A 1 91 ? 9.805 6.807 5.524 1.00 81.06 91 LYS A N 1
ATOM 716 C CA . LYS A 1 91 ? 10.132 5.854 6.601 1.00 81.06 91 LYS A CA 1
ATOM 717 C C . LYS A 1 91 ? 9.114 4.712 6.734 1.00 81.06 91 LYS A C 1
ATOM 719 O O . LYS A 1 91 ? 8.941 4.138 7.805 1.00 81.06 91 LYS A O 1
ATOM 724 N N . ILE A 1 92 ? 8.483 4.341 5.626 1.00 80.00 92 ILE A N 1
ATOM 725 C CA . ILE A 1 92 ? 7.500 3.265 5.555 1.00 80.00 92 ILE A CA 1
ATOM 726 C C . ILE A 1 92 ? 8.213 1.960 5.219 1.00 80.00 92 ILE A C 1
ATOM 728 O O . ILE A 1 92 ? 9.042 1.883 4.305 1.00 80.00 92 ILE A O 1
ATOM 732 N N . LYS A 1 93 ? 7.873 0.894 5.948 1.00 77.75 93 LYS A N 1
ATOM 733 C CA . LYS A 1 93 ? 8.376 -0.443 5.634 1.00 77.75 93 LYS A CA 1
ATOM 734 C C . LYS A 1 93 ? 7.835 -0.862 4.269 1.00 77.75 93 LYS A C 1
ATOM 736 O O . LYS A 1 93 ? 6.630 -0.979 4.088 1.00 77.75 93 LYS A O 1
ATOM 741 N N . CYS A 1 94 ? 8.735 -1.118 3.320 1.00 79.06 94 CYS A N 1
ATOM 742 C CA . CYS A 1 94 ? 8.355 -1.609 1.999 1.00 79.06 94 CYS A CA 1
ATOM 743 C C . CYS A 1 94 ? 7.572 -2.931 2.143 1.00 79.06 94 CYS A C 1
ATOM 745 O O . CYS A 1 94 ? 8.146 -3.901 2.653 1.00 79.06 94 CYS A O 1
ATOM 747 N N . PRO A 1 95 ? 6.299 -2.990 1.704 1.00 77.81 95 PRO A N 1
ATOM 748 C CA . PRO A 1 95 ? 5.456 -4.177 1.859 1.00 77.81 95 PRO A CA 1
ATOM 749 C C . PRO A 1 95 ? 5.802 -5.278 0.854 1.00 77.81 95 PRO A C 1
ATOM 751 O O . PRO A 1 95 ? 5.257 -6.373 0.917 1.00 77.81 95 PRO A O 1
ATOM 754 N N . TRP A 1 96 ? 6.696 -4.997 -0.094 1.00 79.94 96 TRP A N 1
ATOM 755 C CA . TRP A 1 96 ? 7.050 -5.909 -1.165 1.00 79.94 96 TRP A CA 1
ATOM 756 C C . TRP A 1 96 ? 8.274 -6.770 -0.797 1.00 79.94 96 TRP A C 1
ATOM 758 O O . TRP A 1 96 ? 9.400 -6.256 -0.750 1.00 79.94 96 TRP A O 1
ATOM 768 N N . PRO A 1 97 ? 8.095 -8.088 -0.572 1.00 62.66 97 PRO A N 1
ATOM 769 C CA . PRO A 1 97 ? 9.191 -8.986 -0.201 1.00 62.66 97 PRO A CA 1
ATOM 770 C C . PRO A 1 97 ? 10.195 -9.213 -1.345 1.00 62.66 97 PRO A C 1
ATOM 772 O O . PRO A 1 97 ? 11.388 -9.351 -1.093 1.00 62.66 97 PRO A O 1
ATOM 775 N N . GLY A 1 98 ? 9.746 -9.159 -2.604 1.00 64.44 98 GLY A N 1
ATOM 776 C CA . GLY A 1 98 ? 10.572 -9.350 -3.806 1.00 64.44 98 GLY A CA 1
ATOM 777 C C . GLY A 1 98 ? 11.348 -8.112 -4.269 1.00 64.44 98 GLY A C 1
ATOM 778 O O . GLY A 1 98 ? 11.793 -8.062 -5.409 1.00 64.44 98 GLY A O 1
ATOM 779 N N . LYS A 1 99 ? 11.532 -7.089 -3.426 1.00 68.94 99 LYS A N 1
ATOM 780 C CA . LYS A 1 99 ? 12.267 -5.857 -3.785 1.00 68.94 99 LYS A CA 1
ATOM 781 C C . LYS A 1 99 ? 13.696 -6.111 -4.299 1.00 68.94 99 LYS A C 1
ATOM 783 O O . LYS A 1 99 ? 14.215 -5.346 -5.112 1.00 68.94 99 LYS A O 1
ATOM 788 N N . ALA A 1 100 ? 14.313 -7.210 -3.856 1.00 68.25 100 ALA A N 1
ATOM 789 C CA . ALA A 1 100 ? 15.623 -7.658 -4.324 1.00 68.25 100 ALA A CA 1
ATOM 790 C C . ALA A 1 100 ? 15.617 -8.068 -5.808 1.00 68.25 100 ALA A C 1
ATOM 792 O O . ALA A 1 100 ? 16.661 -8.041 -6.453 1.00 68.25 100 ALA A O 1
ATOM 793 N N . ASP A 1 101 ? 14.451 -8.383 -6.380 1.00 69.62 101 ASP A N 1
ATOM 794 C CA . ASP A 1 101 ? 14.324 -8.726 -7.796 1.00 69.62 101 ASP A CA 1
ATOM 795 C C . ASP A 1 101 ? 14.553 -7.532 -8.724 1.00 69.62 101 ASP A C 1
ATOM 797 O O . ASP A 1 101 ? 14.865 -7.714 -9.901 1.00 69.62 101 ASP A O 1
ATOM 801 N N . VAL A 1 102 ? 14.447 -6.311 -8.194 1.00 79.69 102 VAL A N 1
ATOM 802 C CA . VAL A 1 102 ? 14.535 -5.075 -8.976 1.00 79.69 102 VAL A CA 1
ATOM 803 C C . VAL A 1 102 ? 15.808 -4.288 -8.728 1.00 79.69 102 VAL A C 1
ATOM 805 O O . VAL A 1 102 ? 16.388 -3.769 -9.681 1.00 79.69 102 VAL A O 1
ATOM 808 N N . SER A 1 103 ? 16.304 -4.244 -7.494 1.00 77.50 103 SER A N 1
ATOM 809 C CA . SER A 1 103 ? 17.555 -3.561 -7.153 1.00 77.50 103 SER A CA 1
ATOM 810 C C . SER A 1 103 ? 18.766 -4.504 -7.212 1.00 77.50 103 SER A C 1
ATOM 812 O O . SER A 1 103 ? 19.485 -4.647 -6.225 1.00 77.50 103 SER A O 1
ATOM 814 N N . ARG A 1 104 ? 18.970 -5.186 -8.349 1.00 79.12 104 ARG A N 1
ATOM 815 C CA . ARG A 1 104 ? 20.015 -6.223 -8.501 1.00 79.12 104 ARG A CA 1
ATOM 816 C C . ARG A 1 104 ? 21.381 -5.672 -8.893 1.00 79.12 104 ARG A C 1
ATOM 818 O O . ARG A 1 104 ? 22.397 -6.281 -8.581 1.00 79.12 104 ARG A O 1
ATOM 825 N N . THR A 1 105 ? 21.418 -4.548 -9.607 1.00 87.12 105 THR A N 1
ATOM 826 C CA . THR A 1 105 ? 22.663 -4.005 -10.166 1.00 87.12 105 THR A CA 1
ATOM 827 C C . THR A 1 105 ? 23.078 -2.698 -9.495 1.00 87.12 105 THR A C 1
ATOM 829 O O . THR A 1 105 ? 22.252 -1.960 -8.954 1.00 87.12 105 THR A O 1
ATOM 832 N N . LYS A 1 106 ? 24.367 -2.345 -9.604 1.00 86.88 106 LYS A N 1
ATOM 833 C CA . LYS A 1 106 ? 24.887 -1.039 -9.158 1.00 86.88 106 LYS A CA 1
ATOM 834 C C . LYS A 1 106 ? 24.152 0.134 -9.824 1.00 86.88 106 LYS A C 1
ATOM 836 O O . LYS A 1 106 ? 23.899 1.147 -9.178 1.00 86.88 106 LYS A O 1
ATOM 841 N N . LYS A 1 107 ? 23.748 -0.023 -11.092 1.00 89.75 107 LYS A N 1
ATOM 842 C CA . LYS A 1 107 ? 22.945 0.969 -11.824 1.00 89.75 107 LYS A CA 1
ATOM 843 C C . LYS A 1 107 ? 21.580 1.185 -11.164 1.00 89.75 107 LYS A C 1
ATOM 845 O O . LYS A 1 107 ? 21.163 2.329 -11.013 1.00 89.75 107 LYS A O 1
ATOM 850 N N . ASP A 1 108 ? 20.930 0.116 -10.713 1.00 90.00 108 ASP A N 1
ATOM 851 C CA . ASP A 1 108 ? 19.612 0.182 -10.067 1.00 90.00 108 ASP A CA 1
ATOM 852 C C . ASP A 1 108 ? 19.681 0.853 -8.695 1.00 90.00 108 ASP A C 1
ATOM 854 O O . ASP A 1 108 ? 18.827 1.669 -8.356 1.00 90.00 108 ASP A O 1
ATOM 858 N N . LEU A 1 109 ? 20.733 0.568 -7.925 1.00 89.06 109 LEU A N 1
ATOM 859 C CA . LEU A 1 109 ? 20.980 1.227 -6.641 1.00 89.06 109 LEU A CA 1
ATOM 860 C C . LEU A 1 109 ? 21.266 2.722 -6.818 1.00 89.06 109 LEU A C 1
ATOM 862 O O . LEU A 1 109 ? 20.712 3.549 -6.093 1.00 89.06 109 LEU A O 1
ATOM 866 N N . ASN A 1 110 ? 22.077 3.086 -7.815 1.00 92.31 110 ASN A N 1
ATOM 867 C CA . ASN A 1 110 ? 22.321 4.486 -8.164 1.00 92.31 110 ASN A CA 1
ATOM 868 C C . ASN A 1 110 ? 21.024 5.187 -8.576 1.00 92.31 110 ASN A C 1
ATOM 870 O O . ASN A 1 110 ? 20.768 6.313 -8.150 1.00 92.31 110 ASN A O 1
ATOM 874 N N . ARG A 1 111 ? 20.182 4.504 -9.355 1.00 93.44 111 ARG A N 1
ATOM 875 C CA . ARG A 1 111 ? 18.885 5.013 -9.793 1.00 93.44 111 ARG A CA 1
ATOM 876 C C . ARG A 1 111 ? 17.926 5.221 -8.619 1.00 93.44 111 ARG A C 1
ATOM 878 O O . ARG A 1 111 ? 17.378 6.311 -8.484 1.00 93.44 111 ARG A O 1
ATOM 885 N N . LEU A 1 112 ? 17.806 4.253 -7.714 1.00 92.44 112 LEU A N 1
ATOM 886 C CA . LEU A 1 112 ? 17.030 4.385 -6.476 1.00 92.44 112 LEU A CA 1
ATOM 887 C C . LEU A 1 112 ? 17.507 5.572 -5.633 1.00 92.44 112 LEU A C 1
ATOM 889 O O . LEU A 1 112 ? 16.701 6.390 -5.194 1.00 92.44 112 LEU A O 1
ATOM 893 N N . ASN A 1 113 ? 18.821 5.701 -5.436 1.00 91.94 113 ASN A N 1
ATOM 894 C CA . ASN A 1 113 ? 19.400 6.820 -4.696 1.00 91.94 113 ASN A CA 1
ATOM 895 C C . ASN A 1 113 ? 19.150 8.164 -5.396 1.00 91.94 113 ASN A C 1
ATOM 897 O O . ASN A 1 113 ? 18.942 9.170 -4.719 1.00 91.94 113 ASN A O 1
ATOM 901 N N . SER A 1 114 ? 19.136 8.189 -6.732 1.00 93.94 114 SER A N 1
ATOM 902 C CA . SER A 1 114 ? 18.791 9.388 -7.501 1.00 93.94 114 SER A CA 1
ATOM 903 C C . SER A 1 114 ? 17.335 9.803 -7.287 1.00 93.94 114 SER A C 1
ATOM 905 O O . SER A 1 114 ? 17.091 10.979 -7.035 1.00 93.94 114 SER A O 1
ATOM 907 N N . PHE A 1 115 ? 16.390 8.854 -7.267 1.00 95.19 115 PHE A N 1
ATOM 908 C CA . PHE A 1 115 ? 14.990 9.141 -6.945 1.00 95.19 115 PHE A CA 1
ATOM 909 C C . PHE A 1 115 ? 14.840 9.644 -5.510 1.00 95.19 115 PHE A C 1
ATOM 911 O O . PHE A 1 115 ? 14.193 10.659 -5.274 1.00 95.19 115 PHE A O 1
ATOM 918 N N . TYR A 1 116 ? 15.516 9.001 -4.555 1.00 92.12 116 TYR A N 1
ATOM 919 C CA . TYR A 1 116 ? 15.506 9.428 -3.157 1.00 92.12 116 TYR A CA 1
ATOM 920 C C . TYR A 1 116 ? 15.998 10.875 -2.989 1.00 92.12 116 TYR A C 1
ATOM 922 O O . TYR A 1 116 ? 15.381 11.664 -2.274 1.00 92.12 116 TYR A O 1
ATOM 930 N N . LYS A 1 117 ? 17.089 11.246 -3.677 1.00 92.75 117 LYS A N 1
ATOM 931 C CA . LYS A 1 117 ? 17.577 12.632 -3.710 1.00 92.75 117 LYS A CA 1
ATOM 932 C C . LYS A 1 117 ? 16.601 13.566 -4.425 1.00 92.75 117 LYS A C 1
ATOM 934 O O . LYS A 1 117 ? 16.348 14.646 -3.918 1.00 92.75 117 LYS A O 1
ATOM 939 N N . GLY A 1 118 ? 16.017 13.160 -5.551 1.00 91.94 118 GLY A N 1
ATOM 940 C CA . GLY A 1 118 ? 15.082 14.012 -6.291 1.00 91.94 118 GLY A CA 1
ATOM 941 C C . GLY A 1 118 ? 13.803 14.325 -5.510 1.00 91.94 118 GLY A C 1
ATOM 942 O O . GLY A 1 118 ? 13.345 15.459 -5.571 1.00 91.94 118 GLY A O 1
ATOM 943 N N . PHE A 1 119 ? 13.311 13.410 -4.667 1.00 91.12 119 PHE A N 1
ATOM 944 C CA . PHE A 1 119 ? 12.248 13.736 -3.708 1.00 91.12 119 PHE A CA 1
ATOM 945 C C . PHE A 1 119 ? 12.698 14.787 -2.673 1.00 91.12 119 PHE A C 1
ATOM 947 O O . PHE A 1 119 ? 11.929 15.664 -2.285 1.00 91.12 119 PHE A O 1
ATOM 954 N N . LYS A 1 120 ? 13.958 14.735 -2.211 1.00 88.38 120 LYS A N 1
ATOM 955 C CA . LYS A 1 120 ? 14.531 15.745 -1.296 1.00 88.38 120 LYS A CA 1
ATOM 956 C C . LYS A 1 120 ? 14.634 17.116 -1.946 1.00 88.38 120 LYS A C 1
ATOM 958 O O . LYS A 1 120 ? 14.261 18.103 -1.324 1.00 88.38 120 LYS A O 1
ATOM 963 N N . ASP A 1 121 ? 15.093 17.139 -3.184 1.00 91.75 121 ASP A N 1
ATOM 964 C CA . ASP A 1 121 ? 15.380 18.368 -3.914 1.00 91.75 121 ASP A CA 1
ATOM 965 C C . ASP A 1 121 ? 14.170 18.870 -4.721 1.00 91.75 121 ASP A C 1
ATOM 967 O O . ASP A 1 121 ? 14.298 19.855 -5.441 1.00 91.75 121 ASP A O 1
ATOM 971 N N . LYS A 1 122 ? 13.018 18.182 -4.640 1.00 89.81 122 LYS A N 1
ATOM 972 C CA . LYS A 1 122 ? 11.785 18.467 -5.397 1.00 89.81 122 LYS A CA 1
ATOM 973 C C . LYS A 1 122 ? 12.014 18.582 -6.910 1.00 89.81 122 LYS A C 1
ATOM 975 O O . LYS A 1 122 ? 11.433 19.421 -7.589 1.00 89.81 122 LYS A O 1
ATOM 980 N N . ARG A 1 123 ? 12.886 17.727 -7.445 1.00 89.06 123 ARG A N 1
ATOM 981 C CA . ARG A 1 123 ? 13.213 17.691 -8.875 1.00 89.06 123 ARG A CA 1
ATOM 982 C C . ARG A 1 123 ? 12.360 16.665 -9.602 1.00 89.06 123 ARG A C 1
ATOM 984 O O . ARG A 1 123 ? 12.285 15.518 -9.161 1.00 89.06 123 ARG A O 1
ATOM 991 N N . ASP A 1 124 ? 11.803 17.067 -10.740 1.00 90.81 124 ASP A N 1
ATOM 992 C CA . ASP A 1 124 ? 11.055 16.178 -11.626 1.00 90.81 124 ASP A CA 1
ATOM 993 C C . ASP A 1 124 ? 11.864 14.934 -12.005 1.00 90.81 124 ASP A C 1
ATOM 995 O O . ASP A 1 124 ? 13.064 14.981 -12.303 1.00 90.81 124 ASP A O 1
ATOM 999 N N . PHE A 1 125 ? 11.177 13.798 -12.029 1.00 91.50 125 PHE A N 1
ATOM 1000 C CA . PHE A 1 125 ? 11.759 12.523 -12.406 1.00 91.50 125 PHE A CA 1
ATOM 1001 C C . PHE A 1 125 ? 11.512 12.242 -13.876 1.00 91.50 125 PHE A C 1
ATOM 1003 O O . PHE A 1 125 ? 10.368 12.171 -14.306 1.00 91.50 125 PHE A O 1
ATOM 1010 N N . VAL A 1 126 ? 12.571 11.981 -14.639 1.00 90.69 126 VAL A N 1
ATOM 1011 C CA . VAL A 1 126 ? 12.438 11.425 -15.991 1.00 90.69 126 VAL A CA 1
ATOM 1012 C C . VAL A 1 126 ? 12.504 9.909 -15.889 1.00 90.69 126 VAL A C 1
ATOM 1014 O O . VAL A 1 126 ? 13.563 9.385 -15.548 1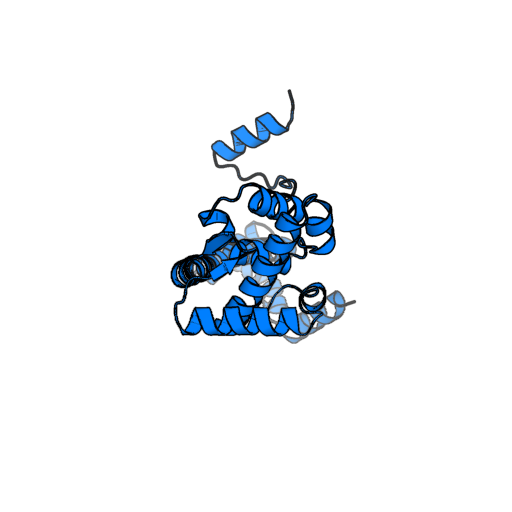.00 90.69 126 VAL A O 1
ATOM 1017 N N . THR A 1 127 ? 11.413 9.203 -16.179 1.00 87.25 127 THR A N 1
ATOM 1018 C CA . THR A 1 127 ? 11.334 7.731 -16.171 1.00 87.25 127 THR A CA 1
ATOM 1019 C C . THR A 1 127 ? 11.296 7.171 -17.591 1.00 87.25 127 THR A C 1
ATOM 1021 O O . THR A 1 127 ? 10.700 7.769 -18.490 1.00 87.25 127 THR A O 1
ATOM 1024 N N . ALA A 1 128 ? 12.006 6.059 -17.814 1.00 80.50 128 ALA A N 1
ATOM 1025 C CA . ALA A 1 128 ? 12.192 5.435 -19.132 1.00 80.50 128 ALA A CA 1
ATOM 1026 C C . ALA A 1 128 ? 12.642 6.404 -20.254 1.00 80.50 128 ALA A C 1
ATOM 1028 O O . ALA A 1 128 ? 12.415 6.144 -21.427 1.00 80.50 128 ALA A O 1
ATOM 1029 N N . GLY A 1 129 ? 13.280 7.526 -19.896 1.00 79.06 129 GLY A N 1
ATOM 1030 C CA . GLY A 1 129 ? 13.748 8.549 -20.840 1.00 79.06 129 GLY A CA 1
ATOM 1031 C C . GLY A 1 129 ? 12.671 9.497 -21.383 1.00 79.06 129 GLY A C 1
ATOM 1032 O O . GLY A 1 129 ? 13.022 10.434 -22.092 1.00 79.06 129 GLY A O 1
ATOM 1033 N N . THR A 1 130 ? 11.394 9.306 -21.036 1.00 86.12 130 THR A N 1
ATOM 1034 C CA . THR A 1 130 ? 10.281 10.015 -21.697 1.00 86.12 130 THR A CA 1
ATOM 1035 C C . THR A 1 130 ? 9.319 10.681 -20.717 1.00 86.12 130 THR A C 1
ATOM 1037 O O . THR A 1 130 ? 8.931 11.827 -20.927 1.00 86.12 130 THR A O 1
ATOM 1040 N N . TYR A 1 131 ? 8.934 10.004 -19.634 1.00 91.31 131 TYR A N 1
ATOM 1041 C CA . TYR A 1 131 ? 7.852 10.485 -18.770 1.00 91.31 131 TYR A CA 1
ATOM 1042 C C . TYR A 1 131 ? 8.407 11.330 -17.633 1.00 91.31 131 TYR A C 1
ATOM 1044 O O . TYR A 1 131 ? 9.220 10.845 -16.844 1.00 91.31 131 TYR A O 1
ATOM 1052 N N . ARG A 1 132 ? 7.951 12.582 -17.544 1.00 93.62 132 ARG A N 1
ATOM 1053 C CA . ARG A 1 132 ? 8.261 13.493 -16.438 1.00 93.62 132 ARG A CA 1
ATOM 1054 C C . ARG A 1 132 ? 7.208 13.344 -15.346 1.00 93.62 132 ARG A C 1
ATOM 1056 O O . ARG A 1 132 ? 6.034 13.586 -15.604 1.00 93.62 132 ARG A O 1
ATOM 1063 N N . LEU A 1 133 ? 7.633 12.926 -14.159 1.00 95.31 133 LEU A N 1
ATOM 1064 C CA . LEU A 1 133 ? 6.773 12.732 -12.992 1.00 95.31 133 LEU A CA 1
ATOM 1065 C C . LEU A 1 133 ? 7.131 13.756 -11.918 1.00 95.31 133 LEU A C 1
ATOM 1067 O O . LEU A 1 133 ? 8.315 13.949 -11.626 1.00 95.31 133 LEU A O 1
ATOM 1071 N N . ASN A 1 134 ? 6.117 14.376 -11.319 1.00 94.88 134 ASN A N 1
ATOM 1072 C CA . ASN A 1 134 ? 6.321 15.409 -10.313 1.00 94.88 134 ASN A CA 1
ATOM 1073 C C . ASN A 1 134 ? 6.450 14.782 -8.904 1.00 94.88 134 ASN A C 1
ATOM 1075 O O . ASN A 1 134 ? 5.519 14.110 -8.450 1.00 94.88 134 ASN A O 1
ATOM 1079 N N . PRO A 1 135 ? 7.570 14.998 -8.188 1.00 94.06 135 PRO A N 1
ATOM 1080 C CA . PRO A 1 135 ? 7.805 14.398 -6.874 1.00 94.06 135 PRO A CA 1
ATOM 1081 C C . PRO A 1 135 ? 6.799 14.840 -5.809 1.00 94.06 135 PRO A C 1
ATOM 1083 O O . PRO A 1 135 ? 6.411 14.024 -4.976 1.00 94.06 135 PRO A O 1
ATOM 1086 N N . GLU A 1 136 ? 6.373 16.103 -5.831 1.00 93.25 136 GLU A N 1
ATOM 1087 C CA . GLU A 1 136 ? 5.433 16.649 -4.848 1.00 93.25 136 GLU A CA 1
ATOM 1088 C C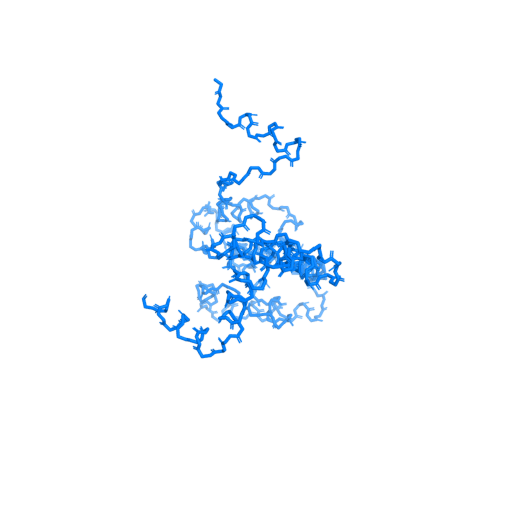 . GLU A 1 136 ? 4.057 16.017 -5.016 1.00 93.25 136 GLU A C 1
ATOM 1090 O O . GLU A 1 136 ? 3.465 15.571 -4.040 1.00 93.25 136 GLU A O 1
ATOM 1095 N N . ARG A 1 137 ? 3.596 15.875 -6.263 1.00 93.50 137 ARG A N 1
ATOM 1096 C CA . ARG A 1 137 ? 2.311 15.236 -6.566 1.00 93.50 137 ARG A CA 1
ATOM 1097 C C . ARG A 1 137 ? 2.297 13.765 -6.166 1.00 93.50 137 ARG A C 1
ATOM 1099 O O . ARG A 1 137 ? 1.313 13.284 -5.618 1.00 93.50 137 ARG A O 1
ATOM 1106 N N . ILE A 1 138 ? 3.400 13.055 -6.409 1.00 95.25 138 ILE A N 1
ATOM 1107 C CA . ILE A 1 138 ? 3.557 11.663 -5.971 1.00 95.25 138 ILE A CA 1
ATOM 1108 C C . ILE A 1 138 ? 3.471 11.564 -4.440 1.00 95.25 138 ILE A C 1
ATOM 1110 O O . ILE A 1 138 ? 2.775 10.691 -3.919 1.00 95.25 138 ILE A O 1
ATOM 1114 N N . GLU A 1 139 ? 4.170 12.444 -3.716 1.00 91.62 139 GLU A N 1
ATOM 1115 C CA . GLU A 1 139 ? 4.117 12.492 -2.250 1.00 91.62 139 GLU A CA 1
ATOM 1116 C C . GLU A 1 139 ? 2.719 12.837 -1.737 1.00 91.62 139 GLU A C 1
ATOM 1118 O O . GLU A 1 139 ? 2.233 12.178 -0.822 1.00 91.62 139 GLU A O 1
ATOM 1123 N N . GLU A 1 140 ? 2.053 13.816 -2.343 1.00 91.19 140 GLU A N 1
ATOM 1124 C CA . GLU A 1 140 ? 0.702 14.244 -1.987 1.00 91.19 140 GLU A CA 1
ATOM 1125 C C . GLU A 1 140 ? -0.319 13.118 -2.182 1.00 91.19 140 GLU A C 1
ATOM 1127 O O . GLU A 1 140 ? -1.048 12.787 -1.249 1.00 91.19 140 GLU A O 1
ATOM 1132 N N . ILE A 1 141 ? -0.319 12.457 -3.347 1.00 90.69 141 ILE A N 1
ATOM 1133 C CA . ILE A 1 141 ? -1.189 11.302 -3.622 1.00 90.69 141 ILE A CA 1
ATOM 1134 C C . ILE A 1 141 ? -0.974 10.210 -2.567 1.00 90.69 141 ILE A C 1
ATOM 1136 O O . ILE A 1 141 ? -1.935 9.624 -2.065 1.00 90.69 141 ILE A O 1
ATOM 1140 N N . PHE A 1 142 ? 0.284 9.935 -2.214 1.00 88.25 142 PHE A N 1
ATOM 1141 C CA . PHE A 1 142 ? 0.603 8.903 -1.235 1.00 88.25 142 PHE A CA 1
ATOM 1142 C C . PHE A 1 142 ? 0.181 9.291 0.188 1.00 88.25 142 PHE A C 1
ATOM 1144 O O . PHE A 1 142 ? -0.382 8.464 0.904 1.00 88.25 142 PHE A O 1
ATOM 1151 N N . ASN A 1 143 ? 0.413 10.538 0.599 1.00 83.50 143 ASN A N 1
ATOM 1152 C CA . ASN A 1 143 ? 0.022 11.037 1.916 1.00 83.50 143 ASN A CA 1
ATOM 1153 C C . ASN A 1 143 ? -1.502 11.077 2.072 1.00 83.50 143 ASN A C 1
ATOM 1155 O O . ASN A 1 143 ? -2.012 10.584 3.075 1.00 83.50 143 ASN A O 1
ATOM 1159 N N . ASN A 1 144 ? -2.228 11.559 1.058 1.00 81.69 144 ASN A N 1
ATOM 1160 C CA . ASN A 1 144 ? -3.692 11.553 1.043 1.00 81.69 144 ASN A CA 1
ATOM 1161 C C . ASN A 1 144 ? -4.235 10.126 1.177 1.00 81.69 144 ASN A C 1
ATOM 1163 O O . ASN A 1 144 ? -5.135 9.872 1.978 1.00 81.69 144 ASN A O 1
ATOM 1167 N N . TYR A 1 145 ? -3.628 9.169 0.466 1.00 83.19 145 TYR A N 1
ATOM 1168 C CA . TYR A 1 145 ? -3.962 7.756 0.617 1.00 83.19 145 TYR A CA 1
ATOM 1169 C C . TYR A 1 145 ? -3.744 7.253 2.052 1.00 83.19 145 TYR A C 1
ATOM 1171 O O . TYR A 1 145 ? -4.617 6.571 2.586 1.00 83.19 145 TYR A O 1
ATOM 1179 N N . LEU A 1 146 ? -2.614 7.577 2.690 1.00 73.00 146 LEU A N 1
ATOM 1180 C CA . LEU A 1 146 ? -2.355 7.156 4.070 1.00 73.00 146 LEU A CA 1
ATOM 1181 C C . LEU A 1 146 ? -3.388 7.737 5.041 1.00 73.00 146 LEU A C 1
ATOM 1183 O O . LEU A 1 146 ? -3.972 6.981 5.814 1.00 73.00 146 LEU A O 1
ATOM 1187 N N . SER A 1 147 ? -3.676 9.037 4.945 1.00 68.25 147 SER A N 1
ATOM 1188 C CA . SER A 1 147 ? -4.669 9.716 5.788 1.00 68.25 147 SER A CA 1
ATOM 1189 C C . SER A 1 147 ? -6.083 9.140 5.614 1.00 68.25 147 SER A C 1
ATOM 1191 O O . SER A 1 147 ? -6.818 8.950 6.588 1.00 68.25 147 SER A O 1
ATOM 1193 N N . GLU A 1 148 ? -6.466 8.784 4.388 1.00 63.00 148 GLU A N 1
ATOM 1194 C CA . GLU A 1 148 ? -7.717 8.067 4.128 1.00 63.00 148 GLU A CA 1
ATOM 1195 C C . GLU A 1 148 ? -7.687 6.612 4.609 1.00 63.00 148 GLU A C 1
ATOM 1197 O O . GLU A 1 148 ? -8.710 6.071 5.024 1.00 63.00 148 GLU A O 1
ATOM 1202 N N . SER A 1 149 ? -6.536 5.946 4.540 1.00 55.59 149 SER A N 1
ATOM 1203 C CA . SER A 1 149 ? -6.398 4.562 4.984 1.00 55.59 149 SER A CA 1
ATOM 1204 C C . SER A 1 149 ? -6.452 4.439 6.503 1.00 55.59 149 SER A C 1
ATOM 1206 O O . SER A 1 149 ? -7.058 3.491 6.985 1.00 55.59 149 SER A O 1
ATOM 1208 N N . ASP A 1 150 ? -5.929 5.411 7.254 1.00 49.12 150 ASP A N 1
ATOM 1209 C CA . ASP A 1 150 ? -6.024 5.447 8.716 1.00 49.12 150 ASP A CA 1
ATOM 1210 C C . ASP A 1 150 ? -7.469 5.692 9.172 1.00 49.12 150 ASP A C 1
ATOM 1212 O O . ASP A 1 150 ? -7.968 5.004 10.064 1.00 49.12 150 ASP A O 1
ATOM 1216 N N . SER A 1 151 ? -8.199 6.589 8.501 1.00 47.69 151 SER A N 1
ATOM 1217 C CA . SER A 1 151 ? -9.624 6.816 8.786 1.00 47.69 151 SER A CA 1
ATOM 1218 C C . SER A 1 151 ? -10.505 5.618 8.393 1.00 47.69 151 SER A C 1
ATOM 1220 O O . SER A 1 151 ? -11.370 5.205 9.170 1.00 47.69 151 SER A O 1
ATOM 1222 N N . LYS A 1 152 ? -10.241 4.972 7.247 1.00 45.84 152 LYS A N 1
ATOM 1223 C CA . LYS A 1 152 ? -10.917 3.727 6.832 1.00 45.84 152 LYS A CA 1
ATOM 1224 C C . LYS A 1 152 ? -10.504 2.517 7.674 1.00 45.84 152 LYS A C 1
ATOM 1226 O O . LYS A 1 152 ? -11.323 1.622 7.864 1.00 45.84 152 LYS A O 1
ATOM 1231 N N . ALA A 1 153 ? -9.278 2.455 8.196 1.00 45.09 153 ALA A N 1
ATOM 1232 C CA . ALA A 1 153 ? -8.817 1.396 9.095 1.00 45.09 153 ALA A CA 1
ATOM 1233 C C . ALA A 1 153 ? -9.502 1.492 10.457 1.00 45.09 153 ALA A C 1
ATOM 1235 O O . ALA A 1 153 ? -9.861 0.463 11.014 1.00 45.09 153 ALA A O 1
ATOM 1236 N N . VAL A 1 154 ? -9.755 2.699 10.968 1.00 45.25 154 VAL A N 1
ATOM 1237 C CA . VAL A 1 154 ? -10.558 2.890 12.183 1.00 45.25 154 VAL A CA 1
ATOM 1238 C C . VAL A 1 154 ? -12.011 2.454 11.957 1.00 45.25 154 VAL A C 1
ATOM 1240 O O . VAL A 1 154 ? -12.527 1.678 12.757 1.00 45.25 154 VAL A O 1
ATOM 1243 N N . ASP A 1 155 ? -12.646 2.839 10.844 1.00 43.84 155 ASP A N 1
ATOM 1244 C CA . ASP A 1 155 ? -14.041 2.457 10.549 1.00 43.84 155 ASP A CA 1
ATOM 1245 C C . ASP A 1 155 ? -14.199 0.952 10.237 1.00 43.84 155 ASP A C 1
ATOM 1247 O O . ASP A 1 155 ? -15.103 0.282 10.738 1.00 43.84 155 ASP A O 1
ATOM 1251 N N . SER A 1 156 ? -13.279 0.366 9.465 1.00 40.06 156 SER A N 1
ATOM 1252 C CA . SER A 1 156 ? -13.300 -1.069 9.144 1.00 40.06 156 SER A CA 1
ATOM 1253 C C . SER A 1 156 ? -12.90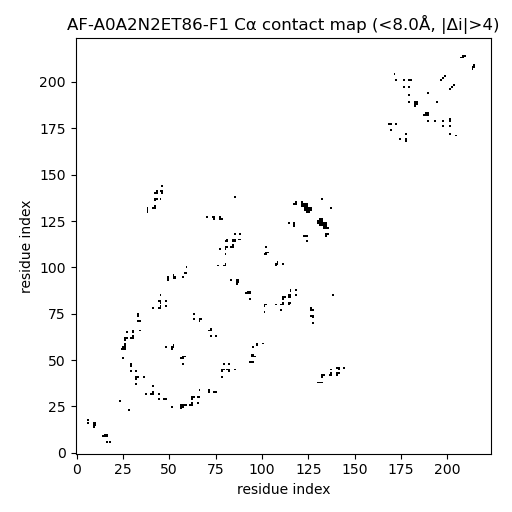8 -1.945 10.330 1.00 40.06 156 SER A C 1
ATOM 1255 O O . SER A 1 156 ? -13.501 -3.006 10.503 1.00 40.06 156 SER A O 1
ATOM 1257 N N . ARG A 1 157 ? -11.984 -1.504 11.193 1.00 36.22 157 ARG A N 1
ATOM 1258 C CA . ARG A 1 157 ? -11.652 -2.197 12.442 1.00 36.22 157 ARG A CA 1
ATOM 1259 C C . ARG A 1 157 ? -12.790 -2.105 13.446 1.00 36.22 157 ARG A C 1
ATOM 1261 O O . ARG A 1 157 ? -13.106 -3.123 14.036 1.00 36.22 157 ARG A O 1
ATOM 1268 N N . GLN A 1 158 ? -13.476 -0.968 13.565 1.00 41.34 158 GLN A N 1
ATOM 1269 C CA . GLN A 1 158 ? -14.690 -0.870 14.380 1.00 41.34 158 GLN A CA 1
ATOM 1270 C C . GLN A 1 158 ? -15.816 -1.756 13.838 1.00 41.34 158 GLN A C 1
ATOM 1272 O O . GLN A 1 158 ? -16.457 -2.462 14.613 1.00 41.34 158 GLN A O 1
ATOM 1277 N N . LYS A 1 159 ? -16.038 -1.797 12.518 1.00 39.56 159 LYS A N 1
ATOM 1278 C CA . LYS A 1 159 ? -17.013 -2.712 11.897 1.00 39.56 159 LYS A CA 1
ATOM 1279 C C . LYS A 1 159 ? -16.631 -4.178 12.093 1.00 39.56 159 LYS A C 1
ATOM 1281 O O . LYS A 1 159 ? -17.490 -4.979 12.447 1.00 39.56 159 LYS A O 1
ATOM 1286 N N . TYR A 1 160 ? -15.360 -4.532 11.923 1.00 38.34 160 TYR A N 1
ATOM 1287 C CA . TYR A 1 160 ? -14.870 -5.901 12.086 1.00 38.34 160 TYR A CA 1
ATOM 1288 C C . TYR A 1 160 ? -14.844 -6.335 13.554 1.00 38.34 160 TYR A C 1
ATOM 1290 O O . TYR A 1 160 ? -15.236 -7.453 13.858 1.00 38.34 160 TYR A O 1
ATOM 1298 N N . GLU A 1 161 ? -14.455 -5.461 14.483 1.00 43.12 161 GLU A N 1
ATOM 1299 C CA . GLU A 1 161 ? -14.522 -5.708 15.928 1.00 43.12 161 GLU A CA 1
ATOM 1300 C C . GLU A 1 161 ? -15.973 -5.828 16.390 1.00 43.12 161 GLU A C 1
ATOM 1302 O O . GLU A 1 161 ? -16.273 -6.708 17.188 1.00 43.12 161 GLU A O 1
ATOM 1307 N N . ARG A 1 162 ? -16.897 -5.031 15.841 1.00 50.56 162 ARG A N 1
ATOM 1308 C CA . ARG A 1 162 ? -18.330 -5.136 16.145 1.00 50.56 162 ARG A CA 1
ATOM 1309 C C . ARG A 1 162 ? -18.933 -6.436 15.607 1.00 50.56 162 ARG A C 1
ATOM 1311 O O . ARG A 1 162 ? -19.616 -7.118 16.362 1.00 50.56 162 ARG A O 1
ATOM 1318 N N . LEU A 1 163 ? -18.612 -6.829 14.371 1.00 43.41 163 LEU A N 1
ATOM 1319 C CA . LEU A 1 163 ? -19.036 -8.107 13.778 1.00 43.41 163 LEU A CA 1
ATOM 1320 C C . LEU A 1 163 ? -18.377 -9.317 14.470 1.00 43.41 163 LEU A C 1
ATOM 1322 O O . LEU A 1 163 ? -19.035 -10.326 14.713 1.00 43.41 163 LEU A O 1
ATOM 1326 N N . SER A 1 164 ? -17.102 -9.210 14.856 1.00 54.28 164 SER A N 1
ATOM 1327 C CA . SER A 1 164 ? -16.369 -10.240 15.604 1.00 54.28 164 SER A CA 1
ATOM 1328 C C . SER A 1 164 ? -16.882 -10.377 17.037 1.00 54.28 164 SER A C 1
ATOM 1330 O O . SER A 1 164 ? -16.962 -11.493 17.550 1.00 54.28 164 SER A O 1
ATOM 1332 N N . LEU A 1 165 ? -17.225 -9.266 17.693 1.00 69.81 165 LEU A N 1
ATOM 1333 C CA . LEU A 1 165 ? -17.812 -9.259 19.028 1.00 69.81 165 LEU A CA 1
ATOM 1334 C C . LEU A 1 165 ? -19.228 -9.825 18.990 1.00 69.81 165 LEU A C 1
ATOM 1336 O O . LEU A 1 165 ? -19.564 -10.660 19.822 1.00 69.81 165 LEU A O 1
ATOM 1340 N N . GLU A 1 166 ? -20.045 -9.418 18.023 1.00 72.44 166 GLU A N 1
ATOM 1341 C CA . GLU A 1 166 ? -21.407 -9.923 17.859 1.00 72.44 166 GLU A CA 1
ATOM 1342 C C . GLU A 1 166 ? -21.423 -11.428 17.564 1.00 72.44 166 GLU A C 1
ATOM 1344 O O . GLU A 1 166 ? -22.223 -12.171 18.147 1.00 72.44 166 GLU A O 1
ATOM 1349 N N . TYR A 1 167 ? -20.491 -11.904 16.733 1.00 71.06 167 TYR A N 1
ATOM 1350 C CA . TYR A 1 167 ? -20.284 -13.329 16.496 1.00 71.06 167 TYR A CA 1
ATOM 1351 C C . TYR A 1 167 ? -19.870 -14.060 17.780 1.00 71.06 167 TYR A C 1
ATOM 1353 O O . TYR A 1 167 ? -20.531 -15.020 18.175 1.00 71.06 167 TYR A O 1
ATOM 1361 N N . ALA A 1 168 ? -18.842 -13.577 18.487 1.00 74.81 168 ALA A N 1
ATOM 1362 C CA . ALA A 1 168 ? -18.375 -14.181 19.736 1.00 74.81 168 ALA A CA 1
ATOM 1363 C C . ALA A 1 168 ? -19.462 -14.194 20.827 1.00 74.81 168 ALA A C 1
ATOM 1365 O O . ALA A 1 168 ? -19.642 -15.193 21.523 1.00 74.81 168 ALA A O 1
ATOM 1366 N N . GLN A 1 169 ? -20.244 -13.118 20.942 1.00 79.31 169 GLN A N 1
ATOM 1367 C CA . GLN A 1 169 ? -21.387 -13.050 21.848 1.00 79.31 169 GLN A CA 1
ATOM 1368 C C . GLN A 1 169 ? -22.453 -14.077 21.475 1.00 79.31 169 GLN A C 1
ATOM 1370 O O . GLN A 1 169 ? -23.030 -14.688 22.367 1.00 79.31 169 GLN A O 1
ATOM 1375 N N . SER A 1 170 ? -22.699 -14.307 20.187 1.00 84.50 170 SER A N 1
ATOM 1376 C CA . SER A 1 170 ? -23.703 -15.273 19.725 1.00 84.50 170 SER A CA 1
ATOM 1377 C C . SER A 1 170 ? -23.295 -16.732 19.961 1.00 84.50 170 SER A C 1
ATOM 1379 O O . SER A 1 170 ? -24.172 -17.578 20.102 1.00 84.50 170 SER A O 1
ATOM 1381 N N . GLN A 1 171 ? -21.996 -17.029 20.089 1.00 80.81 171 GLN A N 1
ATOM 1382 C CA . GLN A 1 171 ? -21.511 -18.359 20.493 1.00 80.81 171 GLN A CA 1
ATOM 1383 C C . GLN A 1 171 ? -21.805 -18.681 21.967 1.00 80.81 171 GLN A C 1
ATOM 1385 O O . GLN A 1 171 ? -21.892 -19.844 22.351 1.00 80.81 171 GLN A O 1
ATOM 1390 N N . ILE A 1 172 ? -21.951 -17.657 22.814 1.00 85.75 172 ILE A N 1
ATOM 1391 C CA . ILE A 1 172 ? -22.038 -17.824 24.274 1.00 85.75 172 ILE A CA 1
ATOM 1392 C C . ILE A 1 172 ? -23.430 -17.468 24.799 1.00 85.75 172 ILE A C 1
ATOM 1394 O O . ILE A 1 172 ? -23.913 -18.067 25.767 1.00 85.75 172 ILE A O 1
ATOM 1398 N N . PHE A 1 173 ? -24.095 -16.503 24.174 1.00 89.75 173 PHE A N 1
ATOM 1399 C CA . PHE A 1 173 ? -25.351 -15.926 24.622 1.00 89.75 173 PHE A CA 1
ATOM 1400 C C . PHE A 1 173 ? -26.455 -16.127 23.584 1.00 89.75 173 PHE A C 1
ATOM 1402 O O . PHE A 1 173 ? -26.332 -15.740 22.424 1.00 89.75 173 PHE A O 1
ATOM 1409 N N . SER A 1 174 ? -27.596 -16.647 24.040 1.00 88.06 174 SER A N 1
ATOM 1410 C CA . SER A 1 174 ? -28.839 -16.590 23.256 1.00 88.06 174 SER A CA 1
ATOM 1411 C C . SER A 1 174 ? -29.283 -15.131 23.030 1.00 88.06 174 SER A C 1
ATOM 1413 O O . SER A 1 174 ? -28.882 -14.257 23.810 1.00 88.06 174 SER A O 1
ATOM 1415 N N . PRO A 1 175 ? -30.171 -14.844 22.059 1.00 87.19 175 PRO A N 1
ATOM 1416 C CA . PRO A 1 175 ? -30.651 -13.485 21.790 1.00 87.19 175 PRO A CA 1
ATOM 1417 C C . PRO A 1 175 ? -31.138 -12.741 23.043 1.00 87.19 175 PRO A C 1
ATOM 1419 O O . PRO A 1 175 ? -30.697 -11.622 23.303 1.00 87.19 175 PRO A O 1
ATOM 1422 N N . LYS A 1 176 ? -31.939 -13.398 23.896 1.00 89.44 176 LYS A N 1
ATOM 1423 C CA . LYS A 1 176 ? -32.436 -12.786 25.138 1.00 89.44 176 LYS A CA 1
ATOM 1424 C C . LYS A 1 176 ? -31.323 -12.508 26.153 1.00 89.44 176 LYS A C 1
ATOM 1426 O O . LYS A 1 176 ? -31.375 -11.529 26.886 1.00 89.44 176 LYS A O 1
ATOM 1431 N N . GLN A 1 177 ? -30.290 -13.347 26.199 1.00 92.31 177 GLN A N 1
ATOM 1432 C CA . GLN A 1 177 ? -29.142 -13.140 27.087 1.00 92.31 177 GLN A CA 1
ATOM 1433 C C . GLN A 1 177 ? -28.273 -11.963 26.619 1.00 92.31 177 GLN A C 1
ATOM 1435 O O . GLN A 1 177 ? -27.802 -11.207 27.466 1.00 92.31 177 GLN A O 1
ATOM 1440 N N . LYS A 1 178 ? -28.114 -11.772 25.299 1.00 91.12 178 LYS A N 1
ATOM 1441 C CA . LYS A 1 178 ? -27.426 -10.605 24.718 1.00 91.12 178 LYS A CA 1
ATOM 1442 C C . LYS A 1 178 ? -28.142 -9.302 25.062 1.00 91.12 178 LYS A C 1
ATOM 1444 O O . LYS A 1 178 ? -27.493 -8.353 25.487 1.00 91.12 178 LYS A O 1
ATOM 1449 N N . GLU A 1 179 ? -29.471 -9.285 24.963 1.00 91.69 179 GLU A N 1
ATOM 1450 C CA . GLU A 1 179 ? -30.290 -8.130 25.355 1.00 91.69 179 GLU A CA 1
ATOM 1451 C C . GLU A 1 179 ? -30.057 -7.755 26.828 1.00 91.69 179 GLU A C 1
ATOM 1453 O O . GLU A 1 179 ? -29.794 -6.600 27.148 1.00 91.69 179 GLU A O 1
ATOM 1458 N N . LEU A 1 180 ? -30.080 -8.737 27.735 1.00 92.62 180 LEU A N 1
ATOM 1459 C CA . LEU A 1 180 ? -29.866 -8.489 29.164 1.00 92.62 180 LEU A CA 1
ATOM 1460 C C . LEU A 1 180 ? -28.431 -8.075 29.497 1.00 92.62 180 LEU A C 1
ATOM 1462 O O . LEU A 1 180 ? -28.223 -7.273 30.408 1.00 92.62 180 LEU A O 1
ATOM 1466 N N . PHE A 1 181 ? -27.449 -8.611 28.770 1.00 90.62 181 PHE A N 1
ATOM 1467 C CA . PHE A 1 181 ? -26.058 -8.185 28.869 1.00 90.62 181 PHE A CA 1
ATOM 1468 C C . PHE A 1 181 ? -25.906 -6.717 28.449 1.00 90.62 181 PHE A C 1
ATOM 1470 O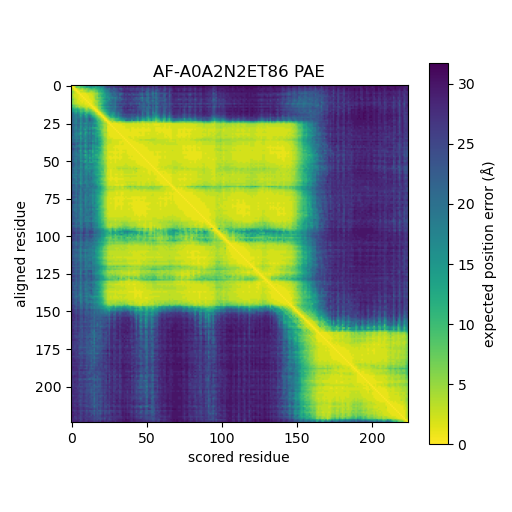 O . PHE A 1 181 ? -25.335 -5.934 29.204 1.00 90.62 181 PHE A O 1
ATOM 1477 N N . ALA A 1 182 ? -26.487 -6.329 27.308 1.00 88.69 182 ALA A N 1
ATOM 1478 C CA . ALA A 1 182 ? -26.467 -4.956 26.807 1.00 88.69 182 ALA A CA 1
ATOM 1479 C C . ALA A 1 182 ? -27.179 -3.985 27.760 1.00 88.69 182 ALA A C 1
ATOM 1481 O O . ALA A 1 182 ? -26.581 -2.989 28.159 1.00 88.69 182 ALA A O 1
ATOM 1482 N N . LYS A 1 183 ? -28.389 -4.328 28.231 1.00 92.12 183 LYS A N 1
ATOM 1483 C CA . LYS A 1 183 ? -29.111 -3.553 29.256 1.00 92.12 183 LYS A CA 1
ATOM 1484 C C . LYS A 1 183 ? -28.237 -3.299 30.481 1.00 92.12 183 LYS A C 1
ATOM 1486 O O . LYS A 1 183 ? -28.180 -2.186 30.994 1.00 92.12 183 LYS A O 1
ATOM 1491 N N . LYS A 1 184 ? -27.521 -4.325 30.954 1.00 90.44 184 LYS A N 1
ATOM 1492 C CA . LYS A 1 184 ? -26.658 -4.192 32.131 1.00 90.44 184 LYS A CA 1
ATOM 1493 C C . LYS A 1 184 ? -25.405 -3.355 31.859 1.00 90.44 184 LYS A C 1
ATOM 1495 O O . LYS A 1 184 ? -25.016 -2.593 32.739 1.00 90.44 184 LYS A O 1
ATOM 1500 N N . LEU A 1 185 ? -24.808 -3.486 30.673 1.00 87.75 185 LEU A N 1
ATOM 1501 C CA . LEU A 1 185 ? -23.652 -2.701 30.229 1.00 87.75 185 LEU A CA 1
ATOM 1502 C C . LEU A 1 185 ? -23.997 -1.208 30.094 1.00 87.75 185 LEU A C 1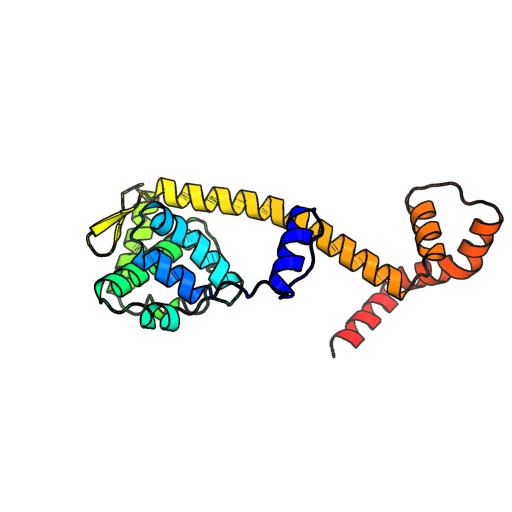
ATOM 1504 O O . LEU A 1 185 ? -23.209 -0.363 30.499 1.00 87.75 185 LEU A O 1
ATOM 1508 N N . ASN A 1 186 ? -25.202 -0.901 29.607 1.00 89.62 186 ASN A N 1
ATOM 1509 C CA . ASN A 1 186 ? -25.716 0.458 29.416 1.00 89.62 186 ASN A CA 1
ATOM 1510 C C . ASN A 1 186 ? -26.305 1.089 30.695 1.00 89.62 186 ASN A C 1
ATOM 1512 O O . ASN A 1 186 ? -26.779 2.221 30.661 1.00 89.62 186 ASN A O 1
ATOM 1516 N N . GLY A 1 187 ? -26.323 0.367 31.823 1.00 89.56 187 GLY A N 1
ATOM 1517 C CA . GLY A 1 187 ? -26.897 0.859 33.082 1.00 89.56 187 GLY A CA 1
ATOM 1518 C C . GLY A 1 187 ? -28.433 0.885 33.131 1.00 89.56 187 GLY A C 1
ATOM 1519 O O . GLY A 1 187 ? -29.011 1.503 34.025 1.00 89.56 187 GLY A O 1
ATOM 1520 N N . GLU A 1 188 ? -29.114 0.202 32.212 1.00 91.75 188 GLU A N 1
ATOM 1521 C CA . GLU A 1 188 ? -30.574 0.153 32.141 1.00 91.75 188 GLU A CA 1
ATOM 1522 C C . GLU A 1 188 ? -31.186 -0.678 33.287 1.00 91.75 188 GLU A C 1
ATOM 1524 O O . GLU A 1 188 ? -30.597 -1.631 33.820 1.00 91.75 188 GLU A O 1
ATOM 1529 N N . LYS A 1 189 ? -32.419 -0.331 33.682 1.00 91.00 189 LYS A N 1
ATOM 1530 C CA . LYS A 1 189 ? -33.145 -1.047 34.739 1.00 91.00 189 LYS A CA 1
ATOM 1531 C C . LYS A 1 189 ? -33.678 -2.380 34.210 1.00 91.00 189 LYS A C 1
ATOM 1533 O O . LYS A 1 189 ? -34.555 -2.415 33.358 1.00 91.00 189 LYS A O 1
ATOM 1538 N N . LEU A 1 190 ? -33.203 -3.477 34.796 1.00 91.50 190 LEU A N 1
ATOM 1539 C CA . LEU A 1 190 ? -33.789 -4.807 34.605 1.00 91.50 190 LEU A CA 1
ATOM 1540 C C . LEU A 1 190 ? -35.060 -4.964 35.454 1.00 91.50 190 LEU A C 1
ATOM 1542 O O . LEU A 1 190 ? -35.037 -4.646 36.653 1.00 91.50 190 LEU A O 1
ATOM 1546 N N . SER A 1 191 ? -36.122 -5.509 34.859 1.00 93.50 191 SER A N 1
ATOM 1547 C CA . SER A 1 191 ? -37.347 -5.926 35.559 1.00 93.50 191 SER A CA 1
ATOM 1548 C C . SER A 1 191 ? -37.098 -7.095 36.526 1.00 93.50 191 SER A C 1
ATOM 1550 O O . SER A 1 191 ? -36.023 -7.701 36.540 1.00 93.50 191 SER A O 1
ATOM 1552 N N . LYS A 1 192 ? -38.085 -7.428 37.371 1.00 93.62 192 LYS A N 1
ATOM 1553 C CA . LYS A 1 192 ? -37.950 -8.482 38.397 1.00 93.62 192 LYS A CA 1
ATOM 1554 C C . LYS A 1 192 ? -37.561 -9.839 37.790 1.00 93.62 192 LYS A C 1
ATOM 1556 O O . LYS A 1 192 ? -36.613 -10.464 38.259 1.00 93.62 192 LYS A O 1
ATOM 1561 N N . THR A 1 193 ? -38.241 -10.247 36.721 1.00 92.19 193 THR A N 1
ATOM 1562 C CA . THR A 1 193 ? -37.990 -11.511 36.011 1.00 92.19 193 THR A CA 1
ATOM 1563 C C . THR A 1 193 ? -36.652 -11.494 35.270 1.00 92.19 193 THR A C 1
ATOM 1565 O O . THR A 1 193 ? -35.896 -12.463 35.315 1.00 92.19 193 THR A O 1
ATOM 1568 N N . GLU A 1 194 ? -36.294 -10.366 34.654 1.00 93.94 194 GLU A N 1
ATOM 1569 C CA . GLU A 1 194 ? -35.006 -10.192 33.977 1.00 93.94 194 GLU A CA 1
ATOM 1570 C C . GLU A 1 194 ? -33.822 -10.228 34.950 1.00 93.94 194 GLU A C 1
ATOM 1572 O O . GLU A 1 194 ? -32.786 -10.804 34.623 1.00 93.94 194 GLU A O 1
ATOM 1577 N N . ARG A 1 195 ? -33.960 -9.668 36.160 1.00 93.06 195 ARG A N 1
ATOM 1578 C CA . ARG A 1 195 ? -32.929 -9.747 37.212 1.00 93.06 195 ARG A CA 1
ATOM 1579 C C . ARG A 1 195 ? -32.696 -11.175 37.679 1.00 93.06 195 ARG A C 1
ATOM 1581 O O . ARG A 1 195 ? -31.545 -11.569 37.881 1.00 93.06 195 ARG A O 1
ATOM 1588 N N . GLU A 1 196 ? -33.770 -11.935 37.859 1.00 93.69 196 GLU A N 1
ATOM 1589 C CA . GLU A 1 196 ? -33.694 -13.340 38.250 1.00 93.69 196 GLU A CA 1
ATOM 1590 C C . GLU A 1 196 ? -33.003 -14.164 37.159 1.00 93.69 196 GLU A C 1
ATOM 1592 O O . GLU A 1 196 ? -32.025 -14.865 37.435 1.00 93.69 196 GLU A O 1
ATOM 1597 N N . TYR A 1 197 ? -33.435 -14.005 35.905 1.00 94.25 197 TYR A N 1
ATOM 1598 C CA . TYR A 1 197 ? -32.841 -14.701 34.767 1.00 94.25 197 TYR A CA 1
ATOM 1599 C C . TYR A 1 197 ? -31.372 -14.306 34.546 1.00 94.25 197 TYR A C 1
ATOM 1601 O O . TYR A 1 197 ? -30.510 -15.171 34.358 1.00 94.25 197 TYR A O 1
ATOM 1609 N N . PHE A 1 198 ? -31.049 -13.013 34.658 1.00 95.00 198 PHE A N 1
ATOM 1610 C CA . PHE A 1 198 ? -29.673 -12.523 34.598 1.00 95.00 198 PHE A CA 1
ATOM 1611 C C . PHE A 1 198 ? -28.809 -13.169 35.684 1.00 95.00 198 PHE A C 1
ATOM 1613 O O . PHE A 1 198 ? -27.732 -13.681 35.388 1.00 95.00 198 PHE A O 1
ATOM 1620 N N . SER A 1 199 ? -29.286 -13.204 36.929 1.00 92.31 199 SER A N 1
ATOM 1621 C CA . SER A 1 199 ? -28.525 -13.744 38.062 1.00 92.31 199 SER A CA 1
ATOM 1622 C C . SER A 1 199 ? -28.298 -15.252 37.958 1.00 92.31 199 SER A C 1
ATOM 1624 O O . SER A 1 199 ? -27.203 -15.726 38.260 1.00 92.31 199 SER A O 1
ATOM 1626 N N . ARG A 1 200 ? -29.306 -16.011 37.512 1.00 92.56 200 ARG A N 1
ATOM 1627 C CA . ARG A 1 200 ? -29.226 -17.477 37.423 1.00 92.56 200 ARG A CA 1
ATOM 1628 C C . ARG A 1 200 ? -28.401 -17.968 36.238 1.00 92.56 200 ARG A C 1
ATOM 1630 O O . ARG A 1 200 ? -27.680 -18.956 36.384 1.00 92.56 200 ARG A O 1
ATOM 1637 N N . VAL A 1 201 ? -28.509 -17.297 35.089 1.00 91.69 201 VAL A N 1
ATOM 1638 C CA . VAL A 1 201 ? -27.990 -17.806 33.808 1.00 91.69 201 VAL A CA 1
ATOM 1639 C C . VAL A 1 201 ? -26.872 -16.931 33.248 1.00 91.69 201 VAL A C 1
ATOM 1641 O O . VAL A 1 201 ? -25.781 -17.427 32.972 1.00 91.69 201 VAL A O 1
ATOM 1644 N N . VAL A 1 202 ? -27.113 -15.628 33.088 1.00 92.38 202 VAL A N 1
ATOM 1645 C CA . VAL A 1 202 ? -26.180 -14.728 32.385 1.00 92.38 202 VAL A CA 1
ATOM 1646 C C . VAL A 1 202 ? -24.938 -14.445 33.234 1.00 92.38 202 VAL A C 1
ATOM 1648 O O . VAL A 1 202 ? -23.819 -14.529 32.733 1.00 92.38 202 VAL A O 1
ATOM 1651 N N . LYS A 1 203 ? -25.112 -14.192 34.537 1.00 93.44 203 LYS A N 1
ATOM 1652 C CA . LYS A 1 203 ? -24.034 -13.815 35.461 1.00 93.44 203 LYS A CA 1
ATOM 1653 C C . LYS A 1 203 ? -22.909 -14.848 35.491 1.00 93.44 203 LYS A C 1
ATOM 1655 O O . LYS A 1 203 ? -21.753 -14.465 35.387 1.00 93.44 203 LYS A O 1
ATOM 1660 N N . LYS A 1 204 ? -23.235 -16.144 35.548 1.00 93.69 204 LYS A N 1
ATOM 1661 C CA . LYS A 1 204 ? -22.238 -17.231 35.565 1.00 93.69 204 LYS A CA 1
ATOM 1662 C C . LYS A 1 204 ? -21.349 -17.216 34.315 1.00 93.69 204 LYS A C 1
ATOM 1664 O O . LYS A 1 204 ? -20.13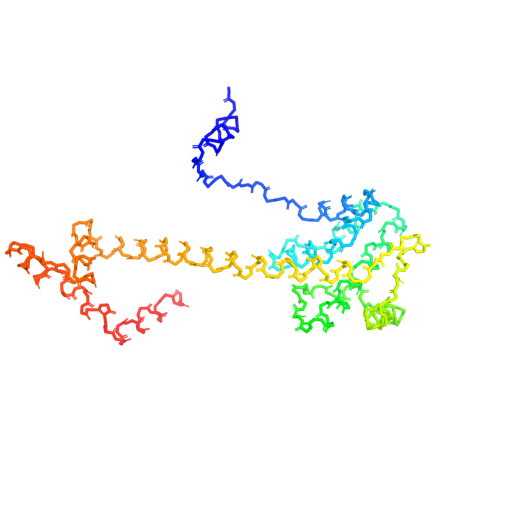6 -17.353 34.432 1.00 93.69 204 LYS A O 1
ATOM 1669 N N . LYS A 1 205 ? -21.942 -16.989 33.136 1.00 92.88 205 LYS A N 1
ATOM 1670 C CA . LYS A 1 205 ? -21.213 -16.887 31.860 1.00 92.88 205 LYS A CA 1
ATOM 1671 C C . LYS A 1 205 ? -20.300 -15.662 31.824 1.00 92.88 205 LYS A C 1
ATOM 1673 O O . LYS A 1 205 ? -19.149 -15.781 31.424 1.00 92.88 205 LYS A O 1
ATOM 1678 N N . ILE A 1 206 ? -20.787 -14.506 32.284 1.00 92.00 206 ILE A N 1
ATOM 1679 C CA . ILE A 1 206 ? -19.973 -13.282 32.374 1.00 92.00 206 ILE A CA 1
ATOM 1680 C C . ILE A 1 206 ? -18.802 -13.489 33.339 1.00 92.00 206 ILE A C 1
ATOM 1682 O O . ILE A 1 206 ? -17.676 -13.144 33.006 1.00 92.00 206 ILE A O 1
ATOM 1686 N N . THR A 1 207 ? -19.047 -14.073 34.514 1.00 91.75 207 THR A N 1
ATOM 1687 C CA . THR A 1 207 ? -17.996 -14.345 35.503 1.00 91.75 207 THR A CA 1
ATOM 1688 C C . THR A 1 207 ? -16.936 -15.294 34.951 1.00 91.75 207 THR A C 1
ATOM 1690 O O . THR A 1 207 ? -15.752 -15.049 35.156 1.00 91.75 207 THR A O 1
ATOM 1693 N N . ALA A 1 208 ? -17.336 -16.330 34.207 1.00 90.88 208 ALA A N 1
ATOM 1694 C CA . ALA A 1 208 ? -16.394 -17.211 33.523 1.00 90.88 208 ALA A CA 1
ATOM 1695 C C . ALA A 1 208 ? -15.573 -16.456 32.464 1.00 90.88 208 ALA A C 1
ATOM 1697 O O . ALA A 1 208 ? -14.354 -16.582 32.434 1.00 90.88 208 ALA A O 1
ATOM 1698 N N . LEU A 1 209 ? -16.214 -15.619 31.640 1.00 87.94 209 LEU A N 1
ATOM 1699 C CA . LEU A 1 209 ? -15.520 -14.807 30.632 1.00 87.94 209 LEU A CA 1
ATOM 1700 C C . LEU A 1 209 ? -14.563 -13.774 31.235 1.00 87.94 209 LEU A C 1
ATOM 1702 O O . LEU A 1 209 ? -13.555 -13.446 30.618 1.00 87.94 209 LEU A O 1
ATOM 1706 N N . ALA A 1 210 ? -14.877 -13.271 32.427 1.00 88.56 210 ALA A N 1
ATOM 1707 C CA . ALA A 1 210 ? -14.041 -12.329 33.159 1.00 88.56 210 ALA A CA 1
ATOM 1708 C C . ALA A 1 210 ? -12.852 -13.000 33.869 1.00 88.56 210 ALA A C 1
ATOM 1710 O O . ALA A 1 210 ? -11.990 -12.295 34.389 1.00 88.56 210 ALA A O 1
ATOM 1711 N N . ASN A 1 211 ? -12.788 -14.337 33.914 1.00 92.69 211 ASN A N 1
ATOM 1712 C CA . ASN A 1 211 ? -11.681 -15.045 34.542 1.00 92.69 211 ASN A CA 1
ATOM 1713 C C . ASN A 1 211 ? -10.440 -15.042 33.612 1.00 92.69 211 ASN A C 1
ATOM 1715 O O . ASN A 1 211 ? -10.485 -15.627 32.523 1.00 92.69 211 ASN A O 1
ATOM 1719 N N . PRO A 1 212 ? -9.318 -14.417 34.022 1.00 84.38 212 PRO A N 1
ATOM 1720 C CA . PRO A 1 212 ? -8.139 -14.270 33.167 1.00 84.38 212 PRO A CA 1
ATOM 1721 C C . PRO A 1 212 ? -7.407 -15.596 32.908 1.00 84.38 212 PRO A C 1
ATOM 1723 O O . PRO A 1 212 ? -6.860 -15.789 31.821 1.00 84.38 212 PRO A O 1
ATOM 1726 N N . GLU A 1 213 ? -7.422 -16.526 33.866 1.00 90.12 213 GLU A N 1
ATOM 1727 C CA . GLU A 1 213 ? -6.783 -17.840 33.733 1.00 90.12 213 GLU A CA 1
ATOM 1728 C C . GLU A 1 213 ? -7.519 -18.701 32.705 1.00 90.12 213 GLU A C 1
ATOM 1730 O O . GLU A 1 213 ? -6.899 -19.243 31.787 1.00 90.12 213 GLU A O 1
ATOM 1735 N N . LEU A 1 214 ? -8.852 -18.750 32.786 1.00 85.12 214 LEU A N 1
ATOM 1736 C CA . LEU A 1 214 ? -9.691 -19.458 31.820 1.00 85.12 214 LEU A CA 1
ATOM 1737 C C . LEU A 1 214 ? -9.512 -18.886 30.407 1.00 85.12 214 LEU A C 1
ATOM 1739 O O . LEU A 1 214 ? -9.398 -19.641 29.438 1.00 85.12 214 LEU A O 1
ATOM 1743 N N . HIS A 1 215 ? -9.411 -17.559 30.283 1.00 84.06 215 HIS A N 1
ATOM 1744 C CA . HIS A 1 215 ? -9.113 -16.906 29.010 1.00 84.06 215 HIS A CA 1
ATOM 1745 C C . HIS A 1 215 ? -7.740 -17.328 28.454 1.00 84.06 215 HIS A C 1
ATOM 1747 O O . HIS A 1 215 ? -7.607 -17.623 27.263 1.00 84.06 215 HIS A O 1
ATOM 1753 N N . GLN A 1 216 ? -6.711 -17.407 29.304 1.00 80.12 216 GLN A N 1
ATOM 1754 C CA . GLN A 1 216 ? -5.381 -17.859 28.896 1.00 80.12 216 GLN A CA 1
ATOM 1755 C C . GLN A 1 216 ? -5.380 -19.333 28.461 1.00 80.12 216 GLN A C 1
ATOM 1757 O O . GLN A 1 216 ? -4.739 -19.664 27.460 1.00 80.12 216 GLN A O 1
ATOM 1762 N N . MET A 1 217 ? -6.105 -20.206 29.167 1.00 86.31 217 MET A N 1
ATOM 1763 C CA . MET A 1 217 ? -6.259 -21.618 28.802 1.00 86.31 217 MET A CA 1
ATOM 1764 C C . MET A 1 217 ? -6.929 -21.771 27.433 1.00 86.31 217 MET A C 1
ATOM 1766 O O . MET A 1 217 ? -6.377 -22.442 26.562 1.00 86.31 217 MET A O 1
ATOM 1770 N N . ALA A 1 218 ? -8.046 -21.075 27.193 1.00 83.44 218 ALA A N 1
ATOM 1771 C CA . ALA A 1 218 ? -8.744 -21.102 25.905 1.00 83.44 218 ALA A CA 1
ATOM 1772 C C . ALA A 1 218 ? -7.830 -20.677 24.740 1.00 83.44 218 ALA A C 1
ATOM 1774 O O . ALA A 1 218 ? -7.798 -21.322 23.693 1.00 83.44 218 ALA A O 1
ATOM 1775 N N . ARG A 1 219 ? -7.011 -19.633 24.938 1.00 80.31 219 ARG A N 1
ATOM 1776 C CA . ARG A 1 219 ? -6.031 -19.184 23.934 1.00 80.31 219 ARG A CA 1
ATOM 1777 C C . ARG A 1 219 ? -4.921 -20.197 23.668 1.00 80.31 219 ARG A C 1
ATOM 1779 O O . ARG A 1 219 ? -4.409 -20.223 22.553 1.00 80.31 219 ARG A O 1
ATOM 1786 N N . LYS A 1 220 ? -4.500 -20.969 24.673 1.00 84.25 220 LYS A N 1
ATOM 1787 C CA . LYS A 1 220 ? -3.480 -22.015 24.503 1.00 84.25 220 LYS A CA 1
ATOM 1788 C C . LYS A 1 220 ? -4.028 -23.190 23.694 1.00 84.25 220 LYS A C 1
ATOM 1790 O O . LYS A 1 220 ? -3.321 -23.666 22.818 1.00 84.25 220 LYS A O 1
ATOM 1795 N N . VAL A 1 221 ? -5.274 -23.597 23.941 1.00 79.19 221 VAL A N 1
ATOM 1796 C CA . VAL A 1 221 ? -5.928 -24.700 23.213 1.00 79.19 221 VAL A CA 1
ATOM 1797 C C . VAL A 1 221 ? -6.153 -24.353 21.738 1.00 79.19 221 VAL A C 1
ATOM 1799 O O . VAL A 1 221 ? -5.894 -25.183 20.885 1.00 79.19 221 VAL A O 1
ATOM 1802 N N . LEU A 1 222 ? -6.553 -23.118 21.418 1.00 69.94 222 LEU A N 1
ATOM 1803 C CA . LEU A 1 222 ? -6.794 -22.680 20.030 1.00 69.94 222 LEU A CA 1
ATOM 1804 C C . LEU A 1 222 ? -5.522 -22.408 19.202 1.00 69.94 222 LEU A C 1
ATOM 1806 O O . LEU A 1 222 ? -5.621 -22.072 18.025 1.00 69.94 222 LEU A O 1
ATOM 1810 N N . LYS A 1 223 ? -4.334 -22.458 19.817 1.00 51.84 223 LYS A N 1
ATOM 1811 C CA . LYS A 1 223 ? -3.045 -22.243 19.135 1.00 51.84 223 LYS A CA 1
ATOM 1812 C C . LYS A 1 223 ? -2.408 -23.537 18.608 1.00 51.84 223 LYS A C 1
ATOM 1814 O O . LYS A 1 223 ? -1.311 -23.453 18.059 1.00 51.84 223 LYS A O 1
ATOM 1819 N N . TYR A 1 224 ? -3.079 -24.676 18.772 1.00 38.88 224 TYR A N 1
ATOM 1820 C CA . TYR A 1 224 ? -2.695 -25.983 18.243 1.00 38.88 224 TYR A CA 1
ATOM 1821 C C . TYR A 1 224 ? -3.755 -26.491 17.271 1.00 38.88 224 TYR A C 1
ATOM 1823 O O . TYR A 1 224 ? -4.955 -26.304 17.573 1.00 38.88 224 TYR A O 1
#